Protein AF-A0A3D4X3T9-F1 (afdb_monomer)

Secondary structure (DSSP, 8-state):
-HHHHHHHHHHHHHTT-HHHHHHHHHHHHHHHHHHHTTT-HHHHHHHHHHHHHHHHHHHH-HHHHHHHHHHHHTTHHHHHHHHH---HHHHHHHHIIIIIHHHHHHHTTTHHHHTS---S-S-TTTTTT--THHHHHHHHHHHHHHHHHHIIIIIIHHHH-GGGS---TTS-THHHHHHHHHHHHHHHHHHHH-HHHHHHHHHHHHHHHHHHHHHHHHHHHHHHHHT--

Solvent-accessible surface area (backbone atoms only — not comparable to full-atom values): 12644 Å² total; per-residue (Å²): 108,66,66,58,40,43,51,49,31,26,48,22,46,71,68,71,32,65,68,56,28,52,54,35,53,51,48,48,50,49,54,38,45,56,65,57,36,68,94,39,64,68,63,39,49,54,51,50,50,52,49,50,54,50,50,52,52,31,70,77,36,52,64,58,38,53,52,52,48,58,52,53,56,32,50,53,56,51,56,53,51,50,72,75,43,91,46,70,67,60,47,51,49,49,47,37,62,70,47,52,50,40,49,41,37,68,74,44,80,48,48,85,74,66,66,62,98,62,78,93,76,77,49,79,66,48,64,73,80,32,67,70,71,60,26,55,26,51,50,49,38,44,53,51,34,46,50,50,33,45,46,40,61,72,57,44,37,58,73,80,40,56,87,71,59,77,90,50,85,85,58,52,72,68,52,39,53,51,52,51,49,50,52,50,50,53,48,50,50,37,36,72,76,37,49,68,60,25,50,36,53,52,53,21,59,48,32,55,58,63,65,48,49,54,41,55,50,51,44,50,62,51,50,60,56,66,77,77,114

Nearest PDB structures (foldseek):
  4iwq-assembly1_A  TM=1.235E-01  e=1.993E+00  Homo sapiens
  3zx6-assembly1_A  TM=1.513E-01  e=7.315E+00  Archaeoglobus fulgidus DSM 4304

Mean predicted aligned error: 7.81 Å

pLDDT: mean 82.27, std 12.72, range [39.31, 97.0]

Structure (mmCIF, N/CA/C/O backbone):
data_AF-A0A3D4X3T9-F1
#
_entry.id   AF-A0A3D4X3T9-F1
#
loop_
_atom_site.group_PDB
_atom_site.id
_atom_site.type_symbol
_atom_site.label_atom_id
_atom_site.label_alt_id
_atom_site.label_comp_id
_atom_site.label_asym_id
_atom_site.label_entity_id
_atom_site.label_seq_id
_atom_site.pdbx_PDB_ins_code
_atom_site.Cartn_x
_atom_site.Cartn_y
_atom_site.Cartn_z
_atom_site.occupancy
_atom_site.B_iso_or_equiv
_atom_site.auth_seq_id
_atom_site.auth_comp_id
_atom_site.auth_asym_id
_atom_site.auth_atom_id
_atom_site.pdbx_PDB_model_num
ATOM 1 N N . MET A 1 1 ? 4.113 16.338 11.940 1.00 81.56 1 MET A N 1
ATOM 2 C CA . MET A 1 1 ? 5.179 15.312 11.889 1.00 81.56 1 MET A CA 1
ATOM 3 C C . MET A 1 1 ? 4.910 14.253 10.821 1.00 81.56 1 MET A C 1
ATOM 5 O O . MET A 1 1 ? 5.658 14.235 9.861 1.00 81.56 1 MET A O 1
ATOM 9 N N . LEU A 1 2 ? 3.844 13.438 10.912 1.00 83.19 2 LEU A N 1
ATOM 10 C CA . LEU A 1 2 ? 3.546 12.396 9.904 1.00 83.19 2 LEU A CA 1
ATOM 11 C C . LEU A 1 2 ? 3.443 12.936 8.471 1.00 83.19 2 LEU A C 1
ATOM 13 O O . LEU A 1 2 ? 4.073 12.387 7.581 1.00 83.19 2 LEU A O 1
ATOM 17 N N . VAL A 1 3 ? 2.734 14.053 8.267 1.00 84.75 3 VAL A N 1
ATOM 18 C CA . VAL A 1 3 ? 2.648 14.711 6.949 1.00 84.75 3 VAL A CA 1
ATOM 19 C C . VAL A 1 3 ? 4.038 15.041 6.401 1.00 84.75 3 VAL A C 1
ATOM 21 O O . VAL A 1 3 ? 4.324 14.710 5.264 1.00 84.75 3 VAL A O 1
ATOM 24 N N . ALA A 1 4 ? 4.928 15.606 7.222 1.00 86.88 4 ALA A N 1
ATOM 25 C CA . ALA A 1 4 ? 6.287 15.938 6.797 1.00 86.88 4 ALA A CA 1
ATOM 26 C C . ALA A 1 4 ? 7.110 14.689 6.434 1.00 86.88 4 ALA A C 1
ATOM 28 O O . ALA A 1 4 ? 7.825 14.709 5.438 1.00 86.88 4 ALA A O 1
ATOM 29 N N . LEU A 1 5 ? 6.977 13.594 7.195 1.00 86.88 5 LEU A N 1
ATOM 30 C CA . LEU A 1 5 ? 7.645 12.325 6.884 1.00 86.88 5 LEU A CA 1
ATOM 31 C C . LEU A 1 5 ? 7.136 11.735 5.563 1.00 86.88 5 LEU A C 1
ATOM 33 O O . LEU A 1 5 ? 7.937 11.386 4.703 1.00 86.88 5 LEU A O 1
ATOM 37 N N . ILE A 1 6 ? 5.815 11.685 5.373 1.00 87.81 6 ILE A N 1
ATOM 38 C CA . ILE A 1 6 ? 5.180 11.166 4.153 1.00 87.81 6 ILE A CA 1
ATOM 39 C C . ILE A 1 6 ? 5.527 12.040 2.940 1.00 87.81 6 ILE A C 1
ATOM 41 O O . ILE A 1 6 ? 5.858 11.517 1.877 1.00 87.81 6 ILE A O 1
ATOM 45 N N . THR A 1 7 ? 5.531 13.367 3.096 1.00 89.19 7 THR A N 1
ATOM 46 C CA . THR A 1 7 ? 6.010 14.293 2.062 1.00 89.19 7 THR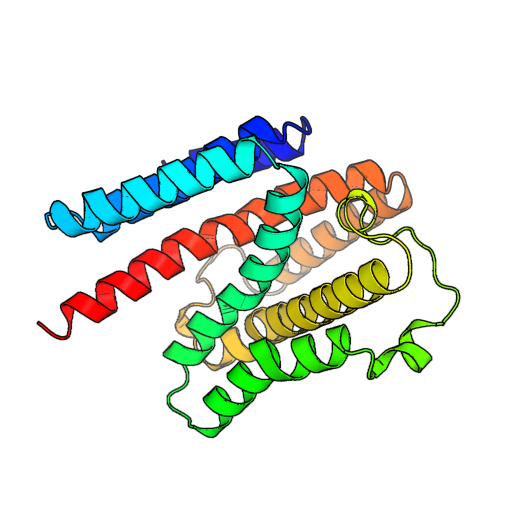 A CA 1
ATOM 47 C C . THR A 1 7 ? 7.483 14.053 1.744 1.00 89.19 7 THR A C 1
ATOM 49 O O . THR A 1 7 ? 7.850 14.050 0.574 1.00 89.19 7 THR A O 1
ATOM 52 N N . GLY A 1 8 ? 8.318 13.777 2.749 1.00 88.38 8 GLY A N 1
ATOM 53 C CA . GLY A 1 8 ? 9.708 13.374 2.541 1.00 88.38 8 GLY A CA 1
ATOM 54 C C . GLY A 1 8 ? 9.831 12.111 1.683 1.00 88.38 8 GLY A C 1
ATOM 55 O O . GLY A 1 8 ? 10.649 12.084 0.770 1.00 88.38 8 GLY A O 1
ATOM 56 N N . ILE A 1 9 ? 8.976 11.104 1.897 1.00 86.50 9 ILE A N 1
ATOM 57 C CA . ILE A 1 9 ? 8.946 9.892 1.059 1.00 86.50 9 ILE A CA 1
ATOM 58 C C . ILE A 1 9 ? 8.549 10.239 -0.382 1.00 86.50 9 ILE A C 1
ATOM 60 O O . ILE A 1 9 ? 9.183 9.776 -1.331 1.00 86.50 9 ILE A O 1
ATOM 64 N N . ALA A 1 10 ? 7.536 11.093 -0.561 1.00 87.25 10 ALA A N 1
ATOM 65 C CA . ALA A 1 10 ? 7.112 11.538 -1.887 1.00 87.25 10 ALA A CA 1
ATOM 66 C C . ALA A 1 10 ? 8.249 12.260 -2.633 1.00 87.25 10 ALA A C 1
ATOM 68 O O . ALA A 1 10 ? 8.424 12.036 -3.831 1.00 87.25 10 ALA A O 1
ATOM 69 N N . VAL A 1 11 ? 9.050 13.064 -1.919 1.00 88.12 11 VAL A N 1
ATOM 70 C CA . VAL A 1 11 ? 10.271 13.687 -2.449 1.00 88.12 11 VAL A CA 1
ATOM 71 C C . VAL A 1 11 ? 11.316 12.627 -2.785 1.00 88.12 11 VAL A C 1
ATOM 73 O O . VAL A 1 11 ? 11.817 12.639 -3.904 1.00 88.12 11 VAL A O 1
ATOM 76 N N . CYS A 1 12 ? 11.602 11.671 -1.894 1.00 86.44 12 CYS A N 1
ATOM 77 C CA . CYS A 1 12 ? 12.538 10.573 -2.161 1.00 86.44 12 CYS A CA 1
ATOM 78 C C . CYS A 1 12 ? 12.211 9.824 -3.459 1.00 86.44 12 CYS A C 1
ATOM 80 O O . CYS A 1 12 ? 13.129 9.506 -4.212 1.00 86.44 12 CYS A O 1
ATOM 82 N N . ARG A 1 13 ? 10.923 9.615 -3.760 1.00 83.44 13 ARG A N 1
ATOM 83 C CA . ARG A 1 13 ? 10.467 9.009 -5.021 1.00 83.44 13 ARG A CA 1
ATOM 84 C C . ARG A 1 13 ? 10.693 9.878 -6.260 1.00 83.44 13 ARG A C 1
ATOM 86 O O . ARG A 1 13 ? 10.892 9.326 -7.337 1.00 83.44 13 ARG A O 1
ATOM 93 N N . LEU A 1 14 ? 10.697 11.206 -6.114 1.00 83.06 14 LEU A N 1
ATOM 94 C CA . LEU A 1 14 ? 11.031 12.140 -7.198 1.00 83.06 14 LEU A CA 1
ATOM 95 C C . LEU A 1 14 ? 12.544 12.213 -7.460 1.00 83.06 14 LEU A C 1
ATOM 97 O O . LEU A 1 14 ? 12.945 12.385 -8.606 1.00 83.06 14 LEU A O 1
ATOM 101 N N . ILE A 1 15 ? 13.376 12.070 -6.419 1.00 83.81 15 ILE A N 1
ATOM 102 C CA . ILE A 1 15 ? 14.853 12.032 -6.511 1.00 83.81 15 ILE A CA 1
ATOM 103 C C . ILE A 1 15 ? 15.420 10.594 -6.437 1.00 83.81 15 ILE A C 1
ATOM 105 O O . ILE A 1 15 ? 16.496 10.376 -5.891 1.00 83.81 15 ILE A O 1
ATOM 109 N N . PRO A 1 16 ? 14.719 9.620 -7.039 1.00 77.88 16 PRO A N 1
ATOM 110 C CA . PRO A 1 16 ? 14.713 8.163 -6.775 1.00 77.88 16 PRO A CA 1
ATOM 111 C C . PRO A 1 16 ? 15.665 7.597 -5.691 1.00 77.88 16 PRO A C 1
ATOM 113 O O . PRO A 1 16 ? 16.452 6.680 -5.941 1.00 77.88 16 PRO A O 1
ATOM 116 N N . THR A 1 17 ? 15.563 8.070 -4.444 1.00 87.69 17 THR A N 1
ATOM 117 C CA . THR A 1 17 ? 16.397 7.594 -3.325 1.00 87.69 17 THR A CA 1
ATOM 118 C C . THR A 1 17 ? 15.720 6.463 -2.544 1.00 87.69 17 THR A C 1
ATOM 120 O O . THR A 1 17 ? 15.008 6.682 -1.565 1.00 87.69 17 THR A O 1
ATOM 123 N N . ARG A 1 18 ? 16.010 5.212 -2.926 1.00 86.00 18 ARG A N 1
ATOM 124 C CA . ARG A 1 18 ? 15.474 4.004 -2.259 1.00 86.00 18 ARG A CA 1
ATOM 125 C C . ARG A 1 18 ? 15.769 3.961 -0.757 1.00 86.00 18 ARG A C 1
ATOM 127 O O . ARG A 1 18 ? 14.888 3.662 0.038 1.00 86.00 18 ARG A O 1
ATOM 134 N N . THR A 1 19 ? 16.999 4.288 -0.367 1.00 91.50 19 THR A N 1
ATOM 135 C CA . THR A 1 19 ? 17.424 4.297 1.040 1.00 91.50 19 THR A CA 1
ATOM 136 C C . THR A 1 19 ? 16.648 5.326 1.860 1.00 91.50 19 THR A C 1
ATOM 138 O O . THR A 1 19 ? 16.182 5.012 2.952 1.00 91.50 19 THR A O 1
ATOM 141 N N . GLY A 1 20 ? 16.480 6.541 1.326 1.00 91.69 20 GLY A N 1
ATOM 142 C CA . GLY A 1 20 ? 15.731 7.606 1.994 1.00 91.69 20 GLY A CA 1
ATOM 143 C C . GLY A 1 20 ? 14.263 7.231 2.185 1.00 91.69 20 GLY A C 1
ATOM 144 O O . GLY A 1 20 ? 13.727 7.384 3.280 1.00 91.69 20 GLY A O 1
ATOM 145 N N . GLU A 1 21 ? 13.647 6.650 1.155 1.00 90.69 21 GLU A N 1
ATOM 146 C CA . GLU A 1 21 ? 12.277 6.140 1.216 1.00 90.69 21 GLU A CA 1
ATOM 147 C C . GLU A 1 21 ? 12.101 5.050 2.284 1.00 90.69 21 GLU A C 1
ATOM 149 O O . GLU A 1 21 ? 11.175 5.141 3.091 1.00 90.69 21 GLU A O 1
ATOM 154 N N . ILE A 1 22 ? 13.009 4.069 2.353 1.00 93.19 22 ILE A N 1
ATOM 155 C CA . ILE A 1 22 ? 12.968 3.007 3.371 1.00 93.19 22 ILE A CA 1
ATOM 156 C C . ILE A 1 22 ? 13.066 3.607 4.778 1.00 93.19 22 ILE A C 1
ATOM 158 O O . ILE A 1 22 ? 12.224 3.326 5.632 1.00 93.19 22 ILE A O 1
ATOM 162 N N . LEU A 1 23 ? 14.067 4.457 5.024 1.00 95.44 23 LEU A N 1
ATOM 163 C CA . LEU A 1 23 ? 14.292 5.064 6.338 1.00 95.44 23 LEU A CA 1
ATOM 164 C C . LEU A 1 23 ? 13.097 5.910 6.789 1.00 95.44 23 LEU A C 1
ATOM 166 O O . LEU A 1 23 ? 12.645 5.784 7.927 1.00 95.44 23 LEU A O 1
ATOM 170 N N . LEU A 1 24 ? 12.552 6.740 5.898 1.00 93.00 24 LEU A N 1
ATOM 171 C CA . LEU A 1 24 ? 11.381 7.559 6.202 1.00 93.00 24 LEU A CA 1
ATOM 172 C C . LEU A 1 24 ? 10.121 6.707 6.401 1.00 93.00 24 LEU A C 1
ATOM 174 O O . LEU A 1 24 ? 9.334 6.996 7.302 1.00 93.00 24 LEU A O 1
ATOM 178 N N . GLY A 1 25 ? 9.949 5.631 5.629 1.00 91.31 25 GLY A N 1
ATOM 179 C CA . GLY A 1 25 ? 8.862 4.670 5.809 1.00 91.31 25 GLY A CA 1
ATOM 180 C C . GLY A 1 25 ? 8.877 4.026 7.197 1.00 91.31 25 GLY A C 1
ATOM 181 O O . GLY A 1 25 ? 7.867 4.032 7.902 1.00 91.31 25 GLY A O 1
ATOM 182 N N . TYR A 1 26 ? 10.039 3.548 7.646 1.00 94.19 26 TYR A N 1
ATOM 183 C CA . TYR A 1 26 ? 10.191 3.015 9.003 1.00 94.19 26 TYR A CA 1
ATOM 184 C C . TYR A 1 26 ? 10.073 4.095 10.084 1.00 94.19 26 TYR A C 1
ATOM 186 O O . TYR A 1 26 ? 9.526 3.816 11.151 1.00 94.19 26 TYR A O 1
ATOM 194 N N . ALA A 1 27 ? 10.487 5.338 9.816 1.00 93.81 27 ALA A N 1
ATOM 195 C CA . ALA A 1 27 ? 10.270 6.456 10.734 1.00 93.81 27 ALA A CA 1
ATOM 196 C C . ALA A 1 27 ? 8.773 6.756 10.940 1.00 93.81 27 ALA A C 1
ATOM 198 O O . ALA A 1 27 ? 8.352 7.038 12.063 1.00 93.81 27 ALA A O 1
ATOM 199 N N . VAL A 1 28 ? 7.950 6.641 9.889 1.00 91.69 28 VAL A N 1
ATOM 200 C CA . VAL A 1 28 ? 6.482 6.741 9.989 1.00 91.69 28 VAL A CA 1
ATOM 201 C C . VAL A 1 28 ? 5.920 5.642 10.898 1.00 91.69 28 VAL A C 1
ATOM 203 O O . VAL A 1 28 ? 5.139 5.943 11.806 1.00 91.69 28 VAL A O 1
ATOM 206 N N . LEU A 1 29 ? 6.346 4.388 10.711 1.00 91.50 29 LEU A N 1
ATOM 207 C CA . LEU A 1 29 ? 5.911 3.255 11.541 1.00 91.50 29 LEU A CA 1
ATOM 208 C C . LEU A 1 29 ? 6.351 3.402 13.002 1.00 91.50 29 LEU A C 1
ATOM 210 O O . LEU A 1 29 ? 5.554 3.177 13.915 1.00 91.50 29 LEU A O 1
ATOM 214 N N . ALA A 1 30 ? 7.595 3.820 13.233 1.00 92.75 30 ALA A N 1
ATOM 215 C CA . ALA A 1 30 ? 8.129 4.074 14.565 1.00 92.75 30 ALA A CA 1
ATOM 216 C C . ALA A 1 30 ? 7.342 5.182 15.277 1.00 92.75 30 ALA A C 1
ATOM 218 O O . ALA A 1 30 ? 6.903 4.999 16.412 1.00 92.75 30 ALA A O 1
ATOM 219 N N . ALA A 1 31 ? 7.084 6.302 14.595 1.00 91.19 31 ALA A N 1
ATOM 220 C CA . ALA A 1 31 ? 6.283 7.398 15.131 1.00 91.19 31 ALA A CA 1
ATOM 221 C C . ALA A 1 31 ? 4.863 6.952 15.518 1.00 91.19 31 ALA A C 1
ATOM 223 O O . ALA A 1 31 ? 4.383 7.290 16.604 1.00 91.19 31 ALA A O 1
ATOM 224 N N . ALA A 1 32 ? 4.201 6.177 14.655 1.00 88.38 32 ALA A N 1
ATOM 225 C CA . ALA A 1 32 ? 2.874 5.630 14.930 1.00 88.38 32 ALA A CA 1
ATOM 226 C C . ALA A 1 32 ? 2.890 4.654 16.119 1.00 88.38 32 ALA A C 1
ATOM 228 O O . ALA A 1 32 ? 2.024 4.727 16.989 1.00 88.38 32 ALA A O 1
ATOM 229 N N . THR A 1 33 ? 3.907 3.794 16.199 1.00 90.12 33 THR A N 1
ATOM 230 C CA . THR A 1 33 ? 4.092 2.820 17.287 1.00 90.12 33 THR A CA 1
ATOM 231 C C . THR A 1 33 ? 4.303 3.512 18.630 1.00 90.12 33 THR A C 1
ATOM 233 O O . THR A 1 33 ? 3.610 3.202 19.599 1.00 90.12 33 THR A O 1
ATOM 236 N N . VAL A 1 34 ? 5.213 4.492 18.685 1.00 90.88 34 VAL A N 1
ATOM 237 C CA . VAL A 1 34 ? 5.468 5.296 19.889 1.00 90.88 34 VAL A CA 1
ATOM 238 C C . VAL A 1 34 ? 4.189 5.973 20.352 1.00 90.88 34 VAL A C 1
ATOM 240 O O . VAL A 1 34 ? 3.900 5.958 21.543 1.00 90.88 34 VAL A O 1
ATOM 243 N N . TRP A 1 35 ? 3.407 6.538 19.428 1.00 89.06 35 TRP A N 1
ATOM 244 C CA . TRP A 1 35 ? 2.144 7.190 19.756 1.00 89.06 35 TRP A CA 1
ATOM 245 C C . TRP A 1 35 ? 1.085 6.208 20.276 1.00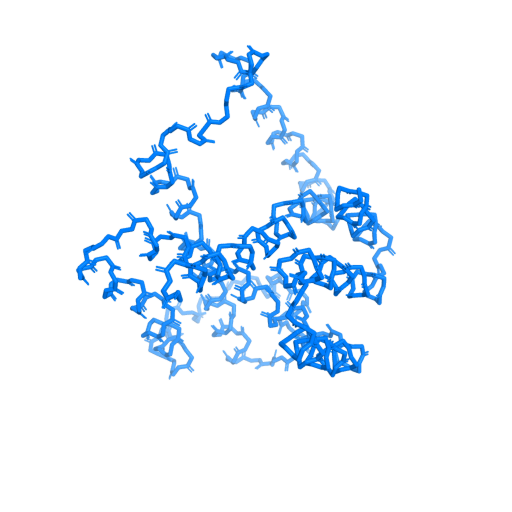 89.06 35 TRP A C 1
ATOM 247 O O . TRP A 1 35 ? 0.407 6.506 21.260 1.00 89.06 35 TRP A O 1
ATOM 257 N N . ALA A 1 36 ? 0.953 5.037 19.653 1.00 86.56 36 ALA A N 1
ATOM 258 C CA . ALA A 1 36 ? -0.083 4.069 19.993 1.00 86.56 36 ALA A CA 1
ATOM 259 C C . ALA A 1 36 ? 0.208 3.287 21.288 1.00 86.56 36 ALA A C 1
ATOM 261 O O . ALA A 1 36 ? -0.719 2.936 22.018 1.00 86.56 36 ALA A O 1
ATOM 262 N N . LEU A 1 37 ? 1.486 3.049 21.604 1.00 87.88 37 LEU A N 1
ATOM 263 C CA . LEU A 1 37 ? 1.933 2.259 22.759 1.00 87.88 37 LEU A CA 1
ATOM 264 C C . LEU A 1 37 ? 2.461 3.107 23.929 1.00 87.88 37 LEU A C 1
ATOM 266 O O . LEU A 1 37 ? 3.164 2.587 24.800 1.00 87.88 37 LEU A O 1
ATOM 270 N N . ARG A 1 38 ? 2.127 4.406 23.993 1.00 85.31 38 ARG A N 1
ATOM 271 C CA . ARG A 1 38 ? 2.533 5.284 25.110 1.00 85.31 38 ARG A CA 1
ATOM 272 C C . ARG A 1 38 ? 2.138 4.660 26.452 1.00 85.31 38 ARG A C 1
ATOM 274 O O . ARG A 1 38 ? 0.977 4.320 26.662 1.00 85.31 38 ARG A O 1
ATOM 281 N N . GLY A 1 39 ? 3.115 4.513 27.349 1.00 85.81 39 GLY A N 1
ATOM 282 C CA . GLY A 1 39 ? 2.936 3.910 28.675 1.00 85.81 39 GLY A CA 1
ATOM 283 C C . GLY A 1 39 ? 3.082 2.383 28.732 1.00 85.81 39 GLY A C 1
ATOM 284 O O . GLY A 1 39 ? 3.102 1.830 29.826 1.00 85.81 39 GLY A O 1
ATOM 285 N N . ARG A 1 40 ? 3.240 1.684 27.597 1.00 89.31 40 ARG A N 1
ATOM 286 C CA . ARG A 1 40 ? 3.453 0.222 27.531 1.00 89.31 40 ARG A CA 1
ATOM 287 C C . ARG A 1 40 ? 4.884 -0.100 27.104 1.00 89.31 40 ARG A C 1
ATOM 289 O O . ARG A 1 40 ? 5.115 -0.636 26.024 1.00 89.31 40 ARG A O 1
ATOM 296 N N . TRP A 1 41 ? 5.850 0.230 27.956 1.00 91.56 41 TRP A N 1
ATOM 297 C CA . TRP A 1 41 ? 7.280 0.233 27.614 1.00 91.56 41 TRP A CA 1
ATOM 298 C C . TRP A 1 41 ? 7.822 -1.112 27.117 1.00 91.56 41 TRP A C 1
ATOM 300 O O . TRP A 1 41 ? 8.627 -1.124 26.192 1.00 91.56 41 TRP A O 1
ATOM 310 N N . ILE A 1 42 ? 7.341 -2.236 27.659 1.00 92.62 42 ILE A N 1
ATOM 311 C CA . ILE A 1 42 ? 7.750 -3.578 27.205 1.00 92.62 42 ILE A CA 1
ATOM 312 C C . ILE A 1 42 ? 7.259 -3.839 25.775 1.00 92.62 42 ILE A C 1
ATOM 314 O O . ILE A 1 42 ? 8.045 -4.214 24.909 1.00 92.62 42 ILE A O 1
ATOM 318 N N . ALA A 1 43 ? 5.973 -3.592 25.502 1.00 90.88 43 ALA A N 1
ATOM 319 C CA . ALA A 1 43 ? 5.398 -3.769 24.168 1.00 90.88 43 ALA A CA 1
ATOM 320 C C . ALA A 1 43 ? 6.014 -2.796 23.152 1.00 90.88 43 ALA A C 1
ATOM 322 O O . ALA A 1 43 ? 6.271 -3.172 22.008 1.00 90.88 43 ALA A O 1
ATOM 323 N N . LEU A 1 44 ? 6.287 -1.560 23.580 1.00 92.88 44 LEU A N 1
ATOM 324 C CA . LEU A 1 44 ? 6.992 -0.567 22.780 1.00 92.88 44 LEU A CA 1
ATOM 325 C C . LEU A 1 44 ? 8.405 -1.049 22.438 1.00 92.88 44 LEU A C 1
ATOM 327 O O . LEU A 1 44 ? 8.755 -1.068 21.264 1.00 92.88 44 LEU A O 1
ATOM 331 N N . GLY A 1 45 ? 9.185 -1.484 23.431 1.00 94.12 45 GLY A N 1
ATOM 332 C CA . GLY A 1 45 ? 10.534 -2.009 23.227 1.00 94.12 45 GLY A CA 1
ATOM 333 C C . GLY A 1 45 ? 10.546 -3.201 22.273 1.00 94.12 45 GLY A C 1
ATOM 334 O O . GLY A 1 45 ? 11.289 -3.194 21.299 1.00 94.12 45 GLY A O 1
ATOM 335 N N . ALA A 1 46 ? 9.655 -4.175 22.481 1.00 94.00 46 ALA A N 1
ATOM 336 C CA . ALA A 1 46 ? 9.522 -5.332 21.599 1.00 94.00 46 ALA A CA 1
ATOM 337 C C . ALA A 1 46 ? 9.183 -4.927 20.152 1.00 94.00 46 ALA A C 1
ATOM 339 O O . ALA A 1 46 ? 9.842 -5.373 19.214 1.00 94.00 46 ALA A O 1
ATOM 340 N N . THR A 1 47 ? 8.201 -4.039 19.962 1.00 92.50 47 THR A N 1
ATOM 341 C CA . THR A 1 47 ? 7.785 -3.593 18.621 1.00 92.50 47 THR A CA 1
ATOM 342 C C . THR A 1 47 ? 8.885 -2.782 17.934 1.00 92.50 47 THR A C 1
ATOM 344 O O . THR A 1 47 ? 9.157 -2.985 16.753 1.00 92.50 47 THR A O 1
ATOM 347 N N . MET A 1 48 ? 9.571 -1.903 18.669 1.00 95.12 48 MET A N 1
ATOM 348 C CA . MET A 1 48 ? 10.691 -1.119 18.144 1.00 95.12 48 MET A CA 1
ATOM 349 C C . MET A 1 48 ? 11.879 -2.001 17.752 1.00 95.12 48 MET A C 1
ATOM 351 O O . MET A 1 48 ? 12.494 -1.744 16.721 1.00 95.12 48 MET A O 1
ATOM 355 N N . SER A 1 49 ? 12.165 -3.069 18.504 1.00 95.81 49 SER A N 1
ATOM 356 C CA . SER A 1 49 ? 13.184 -4.056 18.129 1.00 95.81 49 SER A CA 1
ATOM 357 C C . SER A 1 49 ? 12.833 -4.763 16.820 1.00 95.81 49 SER A C 1
ATOM 359 O O . SER A 1 49 ? 13.686 -4.886 15.943 1.00 95.81 49 SER A O 1
ATOM 361 N N . VAL A 1 50 ? 11.568 -5.161 16.640 1.00 95.50 50 VAL A N 1
ATOM 362 C CA . VAL A 1 50 ? 11.097 -5.743 15.372 1.00 95.50 50 VAL A CA 1
ATOM 363 C C . VAL A 1 50 ? 11.254 -4.746 14.222 1.00 95.50 50 VAL A C 1
ATOM 365 O O . VAL A 1 50 ? 11.778 -5.110 13.170 1.00 95.50 50 VAL A O 1
ATOM 368 N N . LEU A 1 51 ? 10.865 -3.481 14.418 1.00 95.38 51 LEU A N 1
ATOM 369 C CA . LEU A 1 51 ? 11.040 -2.438 13.402 1.00 95.38 51 LEU A CA 1
ATOM 370 C C . LEU A 1 51 ? 12.517 -2.195 13.071 1.00 95.38 51 LEU A C 1
ATOM 372 O O . LEU A 1 51 ? 12.839 -2.020 11.899 1.00 95.38 51 LEU A O 1
ATOM 376 N N . ALA A 1 52 ? 13.417 -2.221 14.056 1.00 96.50 52 ALA A N 1
ATOM 377 C CA . ALA A 1 52 ? 14.852 -2.053 13.835 1.00 96.50 52 ALA A CA 1
ATOM 378 C C . ALA A 1 52 ? 15.437 -3.196 12.990 1.00 96.50 52 ALA A C 1
ATOM 380 O O . ALA A 1 52 ? 16.130 -2.936 12.005 1.00 96.50 52 ALA A O 1
ATOM 381 N N . VAL A 1 53 ? 15.098 -4.450 13.311 1.00 97.00 53 VAL A N 1
ATOM 382 C CA . VAL A 1 53 ? 15.512 -5.625 12.522 1.00 97.00 53 VAL A CA 1
ATOM 383 C C . VAL A 1 53 ? 14.950 -5.550 11.103 1.00 97.00 53 VAL A C 1
ATOM 385 O O . VAL A 1 53 ? 15.682 -5.750 10.136 1.00 97.00 53 VAL A O 1
ATOM 388 N N . ALA A 1 54 ? 13.670 -5.204 10.958 1.00 94.88 54 ALA A N 1
ATOM 389 C CA . ALA A 1 54 ? 13.031 -5.066 9.654 1.00 94.88 54 ALA A CA 1
ATOM 390 C C . ALA A 1 54 ? 13.635 -3.914 8.825 1.00 94.88 54 ALA A C 1
ATOM 392 O O . ALA A 1 54 ? 13.806 -4.054 7.613 1.00 94.88 54 ALA A O 1
ATOM 393 N N . THR A 1 55 ? 14.015 -2.806 9.473 1.00 96.25 55 THR A N 1
ATOM 394 C CA . THR A 1 55 ? 14.735 -1.689 8.840 1.00 96.25 55 THR A CA 1
ATOM 395 C C . THR A 1 55 ? 16.086 -2.164 8.322 1.00 96.25 55 THR A C 1
ATOM 397 O O . THR A 1 55 ? 16.388 -1.965 7.149 1.00 96.25 55 THR A O 1
ATOM 400 N N . ALA A 1 56 ? 16.874 -2.846 9.159 1.00 96.88 56 ALA A N 1
ATOM 401 C CA . ALA A 1 56 ? 18.175 -3.379 8.765 1.00 96.88 56 ALA A CA 1
ATOM 402 C C . ALA A 1 56 ? 18.050 -4.353 7.583 1.00 96.88 56 ALA A C 1
ATOM 404 O O . ALA A 1 56 ? 18.735 -4.186 6.579 1.00 96.88 56 ALA A O 1
ATOM 405 N N . ALA A 1 57 ? 17.116 -5.306 7.648 1.00 95.81 57 ALA A N 1
ATOM 406 C CA . ALA A 1 57 ? 16.852 -6.238 6.553 1.00 95.81 57 ALA A CA 1
ATOM 407 C C . ALA A 1 57 ? 16.444 -5.513 5.258 1.00 95.81 57 ALA A C 1
ATOM 409 O O . ALA A 1 57 ? 16.935 -5.836 4.178 1.00 95.81 57 ALA A O 1
ATOM 410 N N . SER A 1 58 ? 15.588 -4.493 5.359 1.00 94.75 58 SER A N 1
ATOM 411 C CA . SER A 1 58 ? 15.142 -3.706 4.204 1.00 94.75 58 SER A CA 1
ATOM 412 C C . SER A 1 58 ? 16.268 -2.900 3.564 1.00 94.75 58 SER A C 1
ATOM 414 O O . SER A 1 58 ? 16.302 -2.767 2.345 1.00 94.75 58 SER A O 1
ATOM 416 N N . LEU A 1 59 ? 17.203 -2.384 4.365 1.00 95.06 59 LEU A N 1
ATOM 417 C CA . LEU A 1 59 ? 18.385 -1.680 3.869 1.00 95.06 59 LEU A CA 1
ATOM 418 C C . LEU A 1 59 ? 19.386 -2.631 3.201 1.00 95.06 59 LEU A C 1
ATOM 420 O O . LEU A 1 59 ? 19.995 -2.253 2.203 1.00 95.06 59 LEU A O 1
ATOM 424 N N . THR A 1 60 ? 19.519 -3.861 3.703 1.00 95.81 60 THR A N 1
ATOM 425 C CA . THR A 1 60 ? 20.339 -4.911 3.075 1.00 95.81 60 THR A CA 1
ATOM 426 C C . THR A 1 60 ? 19.733 -5.384 1.752 1.00 95.81 60 THR A C 1
ATOM 428 O O . THR A 1 60 ? 20.455 -5.625 0.785 1.00 95.81 60 THR A O 1
ATOM 431 N N . TRP A 1 61 ? 18.402 -5.486 1.679 1.00 90.56 61 TRP A N 1
ATOM 432 C CA . TRP A 1 61 ? 17.679 -6.009 0.518 1.00 90.56 61 TRP A CA 1
ATOM 433 C C . TRP A 1 61 ? 16.585 -5.048 0.022 1.00 90.56 61 TRP A C 1
ATOM 435 O O . TRP A 1 61 ? 15.394 -5.377 0.060 1.00 90.56 61 TRP A O 1
ATOM 445 N N . PRO A 1 62 ? 16.954 -3.874 -0.523 1.00 88.69 62 PRO A N 1
ATOM 446 C CA . PRO A 1 62 ? 15.996 -2.818 -0.851 1.00 88.69 62 PRO A CA 1
ATOM 447 C C . PRO A 1 62 ? 14.995 -3.225 -1.935 1.00 88.69 62 PRO A C 1
ATOM 449 O O . PRO A 1 62 ? 13.841 -2.815 -1.892 1.00 88.69 62 PRO A O 1
ATOM 452 N N . VAL A 1 63 ? 15.388 -4.061 -2.900 1.00 84.06 63 VAL A N 1
ATOM 453 C CA . VAL A 1 63 ? 14.454 -4.535 -3.938 1.00 84.06 63 VAL A CA 1
ATOM 454 C C . VAL A 1 63 ? 13.375 -5.438 -3.329 1.00 84.06 63 VAL A C 1
ATOM 456 O O . VAL A 1 63 ? 12.193 -5.269 -3.625 1.00 84.06 63 VAL A O 1
ATOM 459 N N . HIS A 1 64 ? 13.764 -6.337 -2.418 1.00 85.06 64 HIS A N 1
ATOM 460 C CA . HIS A 1 64 ? 12.829 -7.217 -1.715 1.00 85.06 64 HIS A CA 1
ATOM 461 C C . HIS A 1 64 ? 11.870 -6.409 -0.846 1.00 85.06 64 HIS A C 1
ATOM 463 O O . HIS A 1 64 ? 10.675 -6.699 -0.840 1.00 85.06 64 HIS A O 1
ATOM 469 N N . HIS A 1 65 ? 12.375 -5.366 -0.175 1.00 88.69 65 HIS A N 1
ATOM 470 C CA . HIS A 1 65 ? 11.543 -4.436 0.581 1.00 88.69 65 HIS A CA 1
ATOM 471 C C . HIS A 1 65 ? 10.404 -3.895 -0.281 1.00 88.69 65 HIS A C 1
ATOM 473 O O . HIS A 1 65 ? 9.251 -4.020 0.113 1.00 88.69 65 HIS A O 1
ATOM 479 N N . PHE A 1 66 ? 10.691 -3.357 -1.470 1.00 85.44 66 PHE A N 1
ATOM 480 C CA . PHE A 1 66 ? 9.642 -2.790 -2.318 1.00 85.44 66 PHE A CA 1
ATOM 481 C C . PHE A 1 66 ? 8.667 -3.840 -2.840 1.00 85.44 66 PHE A C 1
ATOM 483 O O . PHE A 1 66 ? 7.466 -3.578 -2.853 1.00 85.44 66 PHE A O 1
ATOM 490 N N . VAL A 1 67 ? 9.131 -5.034 -3.216 1.00 83.62 67 VAL A N 1
ATOM 491 C CA . VAL A 1 67 ? 8.218 -6.113 -3.625 1.00 83.62 67 VAL A CA 1
ATOM 492 C C . VAL A 1 67 ? 7.284 -6.478 -2.477 1.00 83.62 67 VAL A C 1
ATOM 494 O O . VAL A 1 67 ? 6.068 -6.400 -2.640 1.00 83.62 67 VAL A O 1
ATOM 497 N N . VAL A 1 68 ? 7.825 -6.791 -1.301 1.00 85.62 68 VAL A N 1
ATOM 498 C CA . VAL A 1 68 ? 7.031 -7.166 -0.125 1.00 85.62 68 VAL A CA 1
ATOM 499 C C . VAL A 1 68 ? 6.095 -6.031 0.287 1.00 85.62 68 VAL A C 1
ATOM 501 O O . VAL A 1 68 ? 4.902 -6.259 0.462 1.00 85.62 68 VAL A O 1
ATOM 504 N N . PHE A 1 69 ? 6.604 -4.803 0.376 1.00 86.75 69 PHE A N 1
ATOM 505 C CA . PHE A 1 69 ? 5.832 -3.619 0.746 1.00 86.75 69 PHE A CA 1
ATOM 506 C C . PHE A 1 69 ? 4.634 -3.410 -0.177 1.00 86.75 69 PHE A C 1
ATOM 508 O O . PHE A 1 69 ? 3.524 -3.204 0.305 1.00 86.75 69 PHE A O 1
ATOM 515 N N . THR A 1 70 ? 4.830 -3.510 -1.494 1.00 84.25 70 THR A N 1
ATOM 516 C CA . THR A 1 70 ? 3.750 -3.269 -2.458 1.00 84.25 70 THR A CA 1
ATOM 517 C C . THR A 1 70 ? 2.647 -4.331 -2.338 1.00 84.25 70 THR A C 1
ATOM 519 O O . THR A 1 70 ? 1.465 -4.007 -2.414 1.00 84.25 70 THR A O 1
ATOM 522 N N . HIS A 1 71 ? 3.007 -5.592 -2.073 1.00 86.81 71 HIS A N 1
ATOM 523 C CA . HIS A 1 71 ? 2.025 -6.659 -1.849 1.00 86.81 71 HIS A CA 1
ATOM 524 C C . HIS A 1 71 ? 1.309 -6.511 -0.500 1.00 86.81 71 HIS A C 1
ATOM 526 O O . HIS A 1 71 ? 0.089 -6.648 -0.437 1.00 86.81 71 HIS A O 1
ATOM 532 N N . LEU A 1 72 ? 2.049 -6.201 0.571 1.00 87.00 72 LEU A N 1
ATOM 533 C CA . LEU A 1 72 ? 1.480 -6.001 1.905 1.00 87.00 72 LEU A CA 1
ATOM 534 C C . LEU A 1 72 ? 0.545 -4.793 1.951 1.00 87.00 72 LEU A C 1
ATOM 536 O O . LEU A 1 72 ? -0.523 -4.889 2.550 1.00 87.00 72 LEU A O 1
ATOM 540 N N . HIS A 1 73 ? 0.910 -3.689 1.293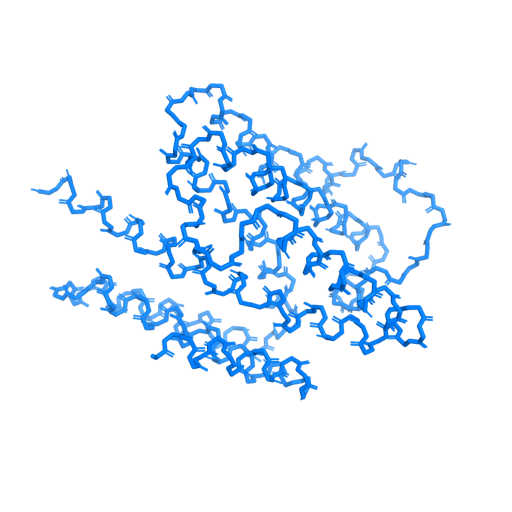 1.00 87.88 73 HIS A N 1
ATOM 541 C CA . HIS A 1 73 ? 0.058 -2.507 1.167 1.00 87.88 73 HIS A CA 1
ATOM 542 C C . HIS A 1 73 ? -1.314 -2.869 0.594 1.00 87.88 73 HIS A C 1
ATOM 544 O O . HIS A 1 73 ? -2.328 -2.476 1.162 1.00 87.88 73 HIS A O 1
ATOM 550 N N . ASN A 1 74 ? -1.354 -3.704 -0.448 1.00 89.62 74 ASN A N 1
ATOM 551 C CA . ASN A 1 74 ? -2.613 -4.097 -1.080 1.00 89.62 74 ASN A CA 1
ATOM 552 C C . ASN A 1 74 ? -3.537 -4.926 -0.174 1.00 89.62 74 ASN A C 1
ATOM 554 O O . ASN A 1 74 ? -4.718 -5.073 -0.473 1.00 89.62 74 ASN A O 1
ATOM 558 N N . ILE A 1 75 ? -3.026 -5.473 0.932 1.00 89.12 75 ILE A N 1
ATOM 559 C CA . ILE A 1 75 ? -3.818 -6.231 1.909 1.00 89.12 75 ILE A CA 1
ATOM 560 C C . ILE A 1 75 ? -4.351 -5.315 3.022 1.00 89.12 75 ILE A C 1
ATOM 562 O O . ILE A 1 75 ? -5.342 -5.653 3.669 1.00 89.12 75 ILE A O 1
ATOM 566 N N . VAL A 1 76 ? -3.761 -4.133 3.231 1.00 88.00 76 VAL A N 1
ATOM 567 C CA . VAL A 1 76 ? -4.155 -3.205 4.306 1.00 88.00 76 VAL A CA 1
ATOM 568 C C . VAL A 1 76 ? -5.656 -2.875 4.307 1.00 88.00 76 VAL A C 1
ATOM 570 O O . VAL A 1 76 ? -6.259 -2.940 5.385 1.00 88.00 76 VAL A O 1
ATOM 573 N N . PRO A 1 77 ? -6.325 -2.621 3.162 1.00 86.31 77 PRO A N 1
ATOM 574 C CA . PRO A 1 77 ? -7.749 -2.294 3.174 1.00 86.31 77 PRO A CA 1
ATOM 575 C C . PRO A 1 77 ? -8.627 -3.424 3.688 1.00 86.31 77 PRO A C 1
ATOM 577 O O . PRO A 1 77 ? -9.723 -3.182 4.193 1.00 86.31 77 PRO A O 1
ATOM 580 N N . LEU A 1 78 ? -8.156 -4.666 3.587 1.00 84.81 78 LEU A N 1
ATOM 581 C CA . LEU A 1 78 ? -8.898 -5.815 4.071 1.00 84.81 78 LEU A CA 1
ATOM 582 C C . LEU A 1 78 ? -8.925 -5.918 5.578 1.00 84.81 78 LEU A C 1
ATOM 584 O O . LEU A 1 78 ? -9.900 -6.447 6.105 1.00 84.81 78 LEU A O 1
ATOM 588 N N . VAL A 1 79 ? -7.931 -5.365 6.272 1.00 82.38 79 VAL A N 1
ATOM 589 C CA . VAL A 1 79 ? -8.030 -5.239 7.725 1.00 82.38 79 VAL A CA 1
ATOM 590 C C . VAL A 1 79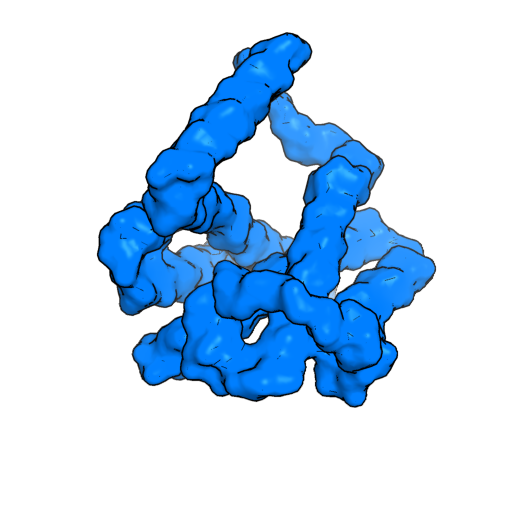 ? -9.158 -4.278 8.081 1.00 82.38 79 VAL A C 1
ATOM 592 O O . VAL A 1 79 ? -9.984 -4.594 8.932 1.00 82.38 79 VAL A O 1
ATOM 595 N N . PHE A 1 80 ? -9.277 -3.154 7.369 1.00 80.75 80 PHE A N 1
ATOM 596 C CA . PHE A 1 80 ? -10.402 -2.249 7.584 1.00 80.75 80 PHE A CA 1
ATOM 597 C C . PHE A 1 80 ? -11.743 -2.899 7.227 1.00 80.75 80 PHE A C 1
ATOM 599 O O . PHE A 1 80 ? -12.691 -2.802 8.001 1.00 80.75 80 PHE A O 1
ATOM 606 N N . LEU A 1 81 ? -11.826 -3.620 6.103 1.00 82.69 81 LEU A N 1
ATOM 607 C CA . LEU A 1 81 ? -13.041 -4.343 5.725 1.00 82.69 81 LEU A CA 1
ATOM 608 C C . LEU A 1 81 ? -13.421 -5.400 6.769 1.00 82.69 81 LEU A C 1
ATOM 610 O O . LEU A 1 81 ? -14.598 -5.540 7.093 1.00 82.69 81 LEU A O 1
ATOM 614 N N . TRP A 1 82 ? -12.445 -6.132 7.302 1.00 83.25 82 TRP A N 1
ATOM 615 C CA . TRP A 1 82 ? -12.652 -7.132 8.346 1.00 83.25 82 TRP A CA 1
ATOM 616 C C . TRP A 1 82 ? -13.211 -6.520 9.632 1.00 83.25 82 TRP A C 1
ATOM 618 O O . TRP A 1 82 ? -14.124 -7.082 10.235 1.00 83.25 82 TRP A O 1
ATOM 628 N N . GLU A 1 83 ? -12.698 -5.355 10.028 1.00 80.44 83 GLU A N 1
ATOM 629 C CA . GLU A 1 83 ? -13.183 -4.620 11.199 1.00 80.44 83 GLU A CA 1
ATOM 630 C C . GLU A 1 83 ? -14.572 -4.008 10.966 1.00 80.44 83 GLU A C 1
ATOM 632 O O . GLU A 1 83 ? -15.443 -4.067 11.836 1.00 80.44 83 GLU A O 1
ATOM 637 N N . TRP A 1 84 ? -14.823 -3.458 9.776 1.00 76.69 84 TRP A N 1
ATOM 638 C CA . TRP A 1 84 ? -16.111 -2.845 9.437 1.00 76.69 84 TRP A CA 1
ATOM 639 C C . TRP A 1 84 ? -17.217 -3.864 9.182 1.00 76.69 84 TRP A C 1
ATOM 641 O O . TRP A 1 84 ? -18.396 -3.545 9.345 1.00 76.69 84 TRP A O 1
ATOM 651 N N . THR A 1 85 ? -16.869 -5.093 8.799 1.00 73.19 85 THR A N 1
ATOM 652 C CA . THR A 1 85 ? -17.847 -6.131 8.472 1.00 73.19 85 THR A CA 1
ATOM 653 C C . THR A 1 85 ? -17.832 -7.253 9.504 1.00 73.19 85 THR A C 1
ATOM 655 O O . THR A 1 85 ? -16.900 -8.040 9.635 1.00 73.19 85 THR A O 1
ATOM 658 N N . ARG A 1 86 ? -18.937 -7.381 10.244 1.00 75.38 86 ARG A N 1
ATOM 659 C CA . ARG A 1 86 ? -19.125 -8.461 11.231 1.00 75.38 86 ARG A CA 1
ATOM 660 C C . ARG A 1 86 ? -19.688 -9.756 10.627 1.00 75.38 86 ARG A C 1
ATOM 662 O O . ARG A 1 86 ? -20.071 -10.657 11.362 1.00 75.38 86 ARG A O 1
ATOM 669 N N . SER A 1 87 ? -19.748 -9.857 9.298 1.00 84.62 87 SER A N 1
ATOM 670 C CA . SER A 1 87 ? -20.323 -11.003 8.584 1.00 84.62 87 SER A CA 1
ATOM 671 C C . SER A 1 87 ? -19.287 -12.100 8.337 1.00 84.62 87 SER A C 1
ATOM 673 O O . SER A 1 87 ? -18.209 -11.836 7.803 1.00 84.62 87 SER A O 1
ATOM 675 N N . ALA A 1 88 ? -19.642 -13.350 8.650 1.00 86.94 88 ALA A N 1
ATOM 676 C CA . ALA A 1 88 ? -18.818 -14.520 8.344 1.00 86.94 88 ALA A CA 1
ATOM 677 C C . ALA A 1 88 ? -18.557 -14.674 6.834 1.00 86.94 88 ALA A C 1
ATOM 679 O O . ALA A 1 88 ? -17.457 -15.051 6.439 1.00 86.94 88 ALA A O 1
ATOM 680 N N . ALA A 1 89 ? -19.533 -14.319 5.991 1.00 86.75 89 ALA A N 1
ATOM 681 C CA . ALA A 1 89 ? -19.384 -14.383 4.539 1.00 86.75 89 ALA A CA 1
ATOM 682 C C . ALA A 1 89 ? -18.322 -13.393 4.038 1.00 86.75 89 ALA A C 1
ATOM 684 O O . ALA A 1 89 ? -17.441 -13.773 3.271 1.00 86.75 89 ALA A O 1
ATOM 685 N N . THR A 1 90 ? -18.341 -12.146 4.522 1.00 84.25 90 THR A N 1
ATOM 686 C CA . THR A 1 90 ? -17.326 -11.152 4.140 1.00 84.25 90 THR A CA 1
ATOM 687 C C . THR A 1 90 ? -15.939 -11.557 4.622 1.00 84.25 90 THR A C 1
ATOM 689 O O . THR A 1 90 ? -14.969 -11.428 3.884 1.00 84.25 90 THR A O 1
ATOM 692 N N . ARG A 1 91 ? -15.844 -12.127 5.826 1.00 86.62 91 ARG A N 1
ATOM 693 C CA . ARG A 1 91 ? -14.589 -12.676 6.352 1.00 86.62 91 ARG A CA 1
ATOM 694 C C . ARG A 1 91 ? -14.047 -13.814 5.486 1.00 86.62 91 ARG A C 1
ATOM 696 O O . ARG A 1 91 ? -12.862 -13.816 5.168 1.00 86.62 91 ARG A O 1
ATOM 703 N N . ALA A 1 92 ? -14.905 -14.737 5.050 1.00 88.56 92 ALA A N 1
ATOM 704 C CA . ALA A 1 92 ? -14.515 -15.813 4.141 1.00 88.56 92 ALA A CA 1
ATOM 705 C C . ALA A 1 92 ? -14.017 -15.272 2.789 1.00 88.56 92 ALA A C 1
ATOM 707 O O . ALA A 1 92 ? -12.992 -15.732 2.291 1.00 88.56 92 ALA A O 1
ATOM 708 N N . VAL A 1 93 ? -14.682 -14.253 2.231 1.00 89.25 93 VAL A N 1
ATOM 709 C CA . VAL A 1 93 ? -14.234 -13.570 1.002 1.00 89.25 93 VAL A CA 1
ATOM 710 C C . VAL A 1 93 ? -12.867 -12.915 1.201 1.00 89.25 93 VAL A C 1
ATOM 712 O O . VAL A 1 93 ? -11.978 -13.114 0.378 1.00 89.25 93 VAL A O 1
ATOM 715 N N . THR A 1 94 ? -12.664 -12.206 2.313 1.00 89.25 94 THR A N 1
ATOM 716 C CA . THR A 1 94 ? -11.373 -11.599 2.667 1.00 89.25 94 THR A CA 1
ATOM 717 C C . THR A 1 94 ? -10.258 -12.645 2.741 1.00 89.25 94 THR A C 1
ATOM 719 O O . THR A 1 94 ? -9.197 -12.450 2.152 1.00 89.25 94 THR A O 1
ATOM 722 N N . VAL A 1 95 ? -10.495 -13.787 3.397 1.00 89.25 95 VAL A N 1
ATOM 723 C CA . VAL A 1 95 ? -9.529 -14.902 3.436 1.00 89.25 95 VAL A CA 1
ATOM 724 C C . VAL A 1 95 ? -9.264 -15.450 2.032 1.00 89.25 95 VAL A C 1
ATOM 726 O O . VAL A 1 95 ? -8.111 -15.687 1.669 1.00 89.25 95 VAL A O 1
ATOM 729 N N . GLY A 1 96 ? -10.313 -15.609 1.222 1.00 91.62 96 GLY A N 1
ATOM 730 C CA . GLY A 1 96 ? -10.201 -16.039 -0.169 1.00 91.62 96 GLY A CA 1
ATOM 731 C C . GLY A 1 96 ? -9.302 -15.119 -0.999 1.00 91.62 96 GLY A C 1
ATOM 732 O O . GLY A 1 96 ? -8.436 -15.593 -1.733 1.00 91.62 96 GLY A O 1
ATOM 733 N N . TRP A 1 97 ? -9.461 -13.807 -0.835 1.00 92.94 97 TRP A N 1
ATOM 734 C CA . TRP A 1 97 ? -8.660 -12.796 -1.519 1.00 92.94 97 TRP A CA 1
ATOM 735 C C . TRP A 1 97 ? -7.204 -12.743 -1.046 1.00 92.94 97 TRP A C 1
ATOM 737 O O . TRP A 1 97 ? -6.315 -12.562 -1.870 1.00 92.94 97 TRP A O 1
ATOM 747 N N . VAL A 1 98 ? -6.928 -12.906 0.250 1.00 90.12 98 VAL A N 1
ATOM 748 C CA . VAL A 1 98 ? -5.552 -12.786 0.777 1.00 90.12 98 VAL A CA 1
ATOM 749 C C . VAL A 1 98 ? -4.749 -14.069 0.608 1.00 90.12 98 VAL A C 1
ATOM 751 O O . VAL A 1 98 ? -3.545 -14.007 0.378 1.00 90.12 98 VAL A O 1
ATOM 754 N N . LEU A 1 99 ? -5.392 -15.229 0.747 1.00 92.44 99 LEU A N 1
ATOM 755 C CA . LEU A 1 99 ? -4.689 -16.508 0.834 1.00 92.44 99 LEU A CA 1
ATOM 756 C C . LEU A 1 99 ? -4.987 -17.410 -0.357 1.00 92.44 99 LEU A C 1
ATOM 758 O O . LEU A 1 99 ? -4.063 -17.833 -1.046 1.00 92.44 99 LEU A O 1
ATOM 762 N N . VAL A 1 100 ? -6.264 -17.697 -0.617 1.00 94.69 100 VAL A N 1
ATOM 763 C CA . VAL A 1 100 ? -6.648 -18.756 -1.567 1.00 94.69 100 VAL A CA 1
ATOM 764 C C . VAL A 1 100 ? -6.272 -18.385 -2.999 1.00 94.69 100 VAL A C 1
ATOM 766 O O . VAL A 1 100 ? -5.608 -19.163 -3.681 1.00 94.69 100 VAL A O 1
ATOM 769 N N . ILE A 1 101 ? -6.659 -17.192 -3.455 1.00 94.44 101 ILE A N 1
ATOM 770 C CA . ILE A 1 101 ? -6.392 -16.760 -4.831 1.00 94.44 101 ILE A CA 1
ATOM 771 C C . ILE A 1 101 ? -4.893 -16.523 -5.059 1.00 94.44 101 ILE A C 1
ATOM 773 O O . ILE A 1 101 ? -4.368 -17.073 -6.029 1.00 94.44 101 ILE A O 1
ATOM 777 N N . PRO A 1 102 ? -4.158 -15.806 -4.183 1.00 94.06 102 PRO A N 1
ATOM 778 C CA . PRO A 1 102 ? -2.714 -15.673 -4.333 1.00 94.06 102 PRO A CA 1
ATOM 779 C C . PRO A 1 102 ? -1.983 -17.017 -4.356 1.00 94.06 102 PRO A C 1
ATOM 781 O O . PRO A 1 102 ? -1.136 -17.222 -5.221 1.00 94.06 102 PRO A O 1
ATOM 784 N N . ALA A 1 103 ? -2.347 -17.966 -3.486 1.00 95.00 103 ALA A N 1
ATOM 785 C CA . ALA A 1 103 ? -1.759 -19.304 -3.505 1.00 95.00 103 ALA A CA 1
ATOM 786 C C . ALA A 1 103 ? -2.039 -20.035 -4.828 1.00 95.00 103 ALA A C 1
ATOM 788 O O . ALA A 1 103 ? -1.117 -20.586 -5.422 1.00 95.00 103 ALA A O 1
ATOM 789 N N . ALA A 1 104 ? -3.275 -19.995 -5.336 1.00 95.38 104 ALA A N 1
ATOM 790 C CA . ALA A 1 104 ? -3.618 -20.610 -6.619 1.00 95.38 104 ALA A CA 1
ATOM 791 C C . ALA A 1 104 ? -2.835 -19.991 -7.796 1.00 95.38 104 ALA A C 1
ATOM 793 O O . ALA A 1 104 ? -2.334 -20.709 -8.663 1.00 95.38 104 ALA A O 1
ATOM 794 N N . LEU A 1 105 ? -2.667 -18.666 -7.813 1.00 92.50 105 LEU A N 1
ATOM 795 C CA . LEU A 1 105 ? -1.862 -17.983 -8.830 1.00 92.50 105 LEU A CA 1
ATOM 796 C C . LEU A 1 105 ? -0.383 -18.383 -8.745 1.00 92.50 105 LEU A C 1
ATOM 798 O O . LEU A 1 105 ? 0.227 -18.691 -9.766 1.00 92.50 105 LEU A O 1
ATOM 802 N N . LEU A 1 106 ? 0.182 -18.452 -7.537 1.00 91.94 106 LEU A N 1
ATOM 803 C CA . LEU A 1 106 ? 1.571 -18.872 -7.324 1.00 91.94 106 LEU A CA 1
ATOM 804 C C . LEU A 1 106 ? 1.809 -20.348 -7.672 1.00 91.94 106 LEU A C 1
ATOM 806 O O . LEU A 1 106 ? 2.886 -20.690 -8.162 1.00 91.94 106 LEU A O 1
ATOM 810 N N . LEU A 1 107 ? 0.806 -21.208 -7.480 1.00 94.94 107 LEU A N 1
ATOM 811 C CA . LEU A 1 107 ? 0.833 -22.618 -7.884 1.00 94.94 107 LEU A CA 1
ATOM 812 C C . LEU A 1 107 ? 0.669 -22.816 -9.402 1.00 94.94 107 LEU A C 1
ATOM 814 O O . LEU A 1 107 ? 0.936 -23.906 -9.900 1.00 94.94 107 LEU A O 1
ATOM 818 N N . GLY A 1 108 ? 0.293 -21.771 -10.145 1.00 90.50 108 GLY A N 1
ATOM 819 C CA . GLY A 1 108 ? 0.237 -21.786 -11.608 1.00 90.50 108 GLY A CA 1
ATOM 820 C C . GLY A 1 108 ? -1.102 -22.198 -12.211 1.00 90.50 108 GLY A C 1
ATOM 821 O O . GLY A 1 108 ? -1.169 -22.481 -13.405 1.00 90.50 108 GLY A O 1
ATOM 822 N N . PHE A 1 109 ? -2.190 -22.183 -11.434 1.00 92.94 109 PHE A N 1
ATOM 823 C CA . PHE A 1 109 ? -3.533 -22.508 -11.941 1.00 92.94 109 PHE A CA 1
ATOM 824 C C . PHE A 1 109 ? -3.990 -21.594 -13.093 1.00 92.94 109 PHE A C 1
ATOM 826 O O . PHE A 1 109 ? -4.873 -21.968 -13.859 1.00 92.94 109 PHE A O 1
ATOM 833 N N . ALA A 1 110 ? -3.386 -20.409 -13.230 1.00 88.88 110 ALA A N 1
ATOM 834 C CA . ALA A 1 110 ? -3.685 -19.441 -14.281 1.00 88.88 110 ALA A CA 1
ATOM 835 C C . ALA A 1 110 ? -2.589 -19.329 -15.357 1.00 88.88 110 ALA A C 1
ATOM 837 O O . ALA A 1 110 ? -2.693 -18.467 -16.225 1.00 88.88 110 ALA A O 1
ATOM 838 N N . ASP A 1 111 ? -1.551 -20.172 -15.347 1.00 87.06 111 ASP A N 1
ATOM 839 C CA . ASP A 1 111 ? -0.401 -20.022 -16.254 1.00 87.06 111 ASP A CA 1
ATOM 840 C C . ASP A 1 111 ? -0.805 -20.006 -17.734 1.00 87.06 111 ASP A C 1
ATOM 842 O O . ASP A 1 111 ? -0.285 -19.206 -18.507 1.00 87.06 111 ASP A O 1
ATOM 846 N N . ALA A 1 112 ? -1.769 -20.841 -18.129 1.00 84.19 112 ALA A N 1
ATOM 847 C CA . ALA A 1 112 ? -2.274 -20.873 -19.501 1.00 84.19 112 ALA A CA 1
ATOM 848 C C . ALA A 1 112 ? -2.913 -19.538 -19.930 1.00 84.19 112 ALA A C 1
ATOM 850 O O . ALA A 1 112 ? -2.790 -19.150 -21.088 1.00 84.19 112 ALA A O 1
ATOM 851 N N . LEU A 1 113 ? -3.547 -18.821 -18.996 1.00 81.88 113 LEU A N 1
ATOM 852 C CA . LEU A 1 113 ? -4.151 -17.507 -19.229 1.00 81.88 113 LEU A CA 1
ATOM 853 C C . LEU A 1 113 ? -3.103 -16.383 -19.206 1.00 81.88 113 LEU A C 1
ATOM 855 O O . LEU A 1 113 ? -3.238 -15.399 -19.923 1.00 81.88 113 LEU A O 1
ATOM 859 N N . LEU A 1 114 ? -2.050 -16.541 -18.399 1.00 76.75 114 LEU A N 1
ATOM 860 C CA . LEU A 1 114 ? -0.957 -15.574 -18.255 1.00 76.75 114 LEU A CA 1
ATOM 861 C C . LEU A 1 114 ? 0.082 -15.646 -19.391 1.00 76.75 114 LEU A C 1
ATOM 863 O O . LEU A 1 114 ? 0.925 -14.760 -19.500 1.00 76.75 114 LEU A O 1
ATOM 867 N N . ARG A 1 115 ? 0.029 -16.684 -20.236 1.00 65.69 115 ARG A N 1
ATOM 868 C CA . ARG A 1 115 ? 0.938 -16.928 -21.373 1.00 65.69 115 ARG A CA 1
ATOM 869 C C . ARG A 1 115 ? 0.700 -16.044 -22.604 1.00 65.69 115 ARG A C 1
ATOM 871 O O . ARG A 1 115 ? 1.351 -16.264 -23.620 1.00 65.69 115 ARG A O 1
ATOM 878 N N . THR A 1 116 ? -0.220 -15.085 -22.559 1.00 54.81 116 THR A N 1
ATOM 879 C CA . THR A 1 116 ? -0.419 -14.145 -23.671 1.00 54.81 116 THR A CA 1
ATOM 880 C C . THR A 1 116 ? 0.793 -13.224 -23.796 1.00 54.81 116 THR A C 1
ATOM 882 O O . THR A 1 116 ? 1.149 -12.574 -22.813 1.00 54.81 116 THR A O 1
ATOM 885 N N . ASP A 1 117 ? 1.394 -13.161 -24.986 1.00 53.47 117 ASP A N 1
ATOM 886 C CA . ASP A 1 117 ? 2.529 -12.306 -25.356 1.00 53.47 117 ASP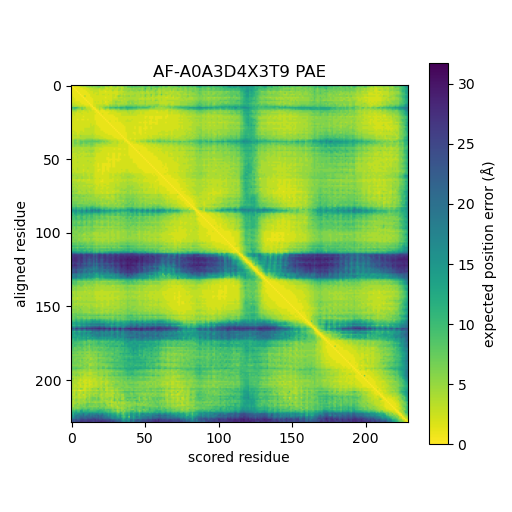 A CA 1
ATOM 887 C C . ASP A 1 117 ? 2.195 -10.809 -25.163 1.00 53.47 117 ASP A C 1
ATOM 889 O O . ASP A 1 117 ? 1.841 -10.086 -26.091 1.00 53.47 117 ASP A O 1
ATOM 893 N N . GLY A 1 118 ? 2.232 -10.347 -23.915 1.00 49.09 118 GLY A N 1
ATOM 894 C CA . GLY A 1 118 ? 2.007 -8.967 -23.496 1.00 49.09 118 GLY A CA 1
ATOM 895 C C . GLY A 1 118 ? 3.303 -8.356 -22.966 1.00 49.09 118 GLY A C 1
ATOM 896 O O . GLY A 1 118 ? 4.163 -9.082 -22.463 1.00 49.09 118 GLY A O 1
ATOM 897 N N . PRO A 1 119 ? 3.490 -7.029 -23.086 1.00 43.44 119 PRO A N 1
ATOM 898 C CA . PRO A 1 119 ? 4.792 -6.408 -22.908 1.00 43.44 119 PRO A CA 1
ATOM 899 C C . PRO A 1 119 ? 5.327 -6.678 -21.502 1.00 43.44 119 PRO A C 1
ATOM 901 O O . PRO A 1 119 ? 4.698 -6.322 -20.505 1.00 43.44 119 PRO A O 1
ATOM 904 N N . ALA A 1 120 ? 6.543 -7.224 -21.441 1.00 46.69 120 ALA A N 1
ATOM 905 C CA . ALA A 1 120 ? 7.371 -7.445 -20.251 1.00 46.69 120 ALA A CA 1
ATOM 906 C C . ALA A 1 120 ? 7.726 -6.151 -19.469 1.00 46.69 120 ALA A C 1
ATOM 908 O O . ALA A 1 120 ? 8.679 -6.110 -18.699 1.00 46.69 120 ALA A O 1
ATOM 909 N N . ALA A 1 121 ? 6.969 -5.070 -19.669 1.00 46.22 121 ALA A N 1
ATOM 910 C CA . ALA A 1 121 ? 7.195 -3.725 -19.152 1.00 46.22 121 ALA A CA 1
ATOM 911 C C . ALA A 1 121 ? 6.382 -3.407 -17.880 1.00 46.22 121 ALA A C 1
ATOM 913 O O . ALA A 1 121 ? 6.288 -2.244 -17.468 1.00 46.22 121 ALA A O 1
ATOM 914 N N . LEU A 1 122 ? 5.781 -4.414 -17.244 1.00 48.94 122 LEU A N 1
ATOM 915 C CA . LEU A 1 122 ? 5.020 -4.247 -16.009 1.00 48.94 122 LEU A CA 1
ATOM 916 C C . LEU A 1 122 ? 5.943 -4.459 -14.795 1.00 48.94 122 LEU A C 1
ATOM 918 O O . LEU A 1 122 ? 6.079 -5.553 -14.265 1.00 48.94 122 LEU A O 1
ATOM 922 N N . SER A 1 123 ? 6.539 -3.345 -14.356 1.00 46.78 123 SER A N 1
ATOM 923 C CA . SER A 1 123 ? 7.357 -3.153 -13.144 1.00 46.78 123 SER A CA 1
ATOM 924 C C . SER A 1 123 ? 8.817 -3.651 -13.192 1.00 46.78 123 SER A C 1
ATOM 926 O O . SER A 1 123 ? 9.080 -4.829 -12.950 1.00 46.78 123 SER A O 1
ATOM 928 N N . PRO A 1 124 ? 9.799 -2.729 -13.319 1.00 46.69 124 PRO A N 1
ATOM 929 C CA . PRO A 1 124 ? 11.226 -3.022 -13.130 1.00 46.69 124 PRO A CA 1
ATOM 930 C C . PRO A 1 124 ? 11.573 -3.661 -11.769 1.00 46.69 124 PRO A C 1
ATOM 932 O O . PRO A 1 124 ? 12.633 -4.264 -11.612 1.00 46.69 124 PRO A O 1
ATOM 935 N N . ALA A 1 125 ? 10.710 -3.513 -10.756 1.00 44.75 125 ALA A N 1
ATOM 936 C CA . ALA A 1 125 ? 10.928 -4.089 -9.429 1.00 44.75 125 ALA A CA 1
ATOM 937 C C . ALA A 1 125 ? 10.535 -5.575 -9.349 1.00 44.75 125 ALA A C 1
ATOM 939 O O . ALA A 1 125 ? 11.132 -6.312 -8.572 1.00 44.75 125 ALA A O 1
ATOM 940 N N . ALA A 1 126 ? 9.568 -6.028 -10.158 1.00 43.16 126 ALA A N 1
ATOM 941 C CA . ALA A 1 126 ? 9.193 -7.443 -10.234 1.00 43.16 126 ALA A CA 1
ATOM 942 C C . ALA A 1 126 ? 10.173 -8.238 -11.113 1.00 43.16 126 ALA A C 1
ATOM 944 O O . ALA A 1 126 ? 10.512 -9.372 -10.787 1.00 43.16 126 ALA A O 1
ATOM 945 N N . THR A 1 127 ? 10.692 -7.612 -12.174 1.00 50.41 127 THR A N 1
ATOM 946 C CA . THR A 1 127 ? 11.625 -8.235 -13.128 1.00 50.41 127 THR A CA 1
ATOM 947 C C . THR A 1 127 ? 13.066 -8.349 -12.628 1.00 50.41 127 THR A C 1
ATOM 949 O O . THR A 1 127 ? 13.882 -8.961 -13.301 1.00 50.41 127 THR A O 1
ATOM 952 N N . THR A 1 128 ? 13.422 -7.738 -11.491 1.00 53.38 128 THR A N 1
ATOM 953 C CA . THR A 1 128 ? 14.804 -7.766 -10.961 1.00 53.38 128 THR A CA 1
ATOM 954 C C . THR A 1 128 ? 15.043 -8.837 -9.899 1.00 53.38 128 THR A C 1
ATOM 956 O O . THR A 1 128 ? 16.194 -9.101 -9.567 1.00 53.38 128 THR A O 1
ATOM 959 N N . LEU A 1 129 ? 13.984 -9.446 -9.358 1.00 56.16 129 LEU A N 1
ATOM 960 C CA . LEU A 1 129 ? 14.080 -10.486 -8.324 1.00 56.16 129 LEU A CA 1
ATOM 961 C C . LEU A 1 129 ? 13.681 -11.872 -8.807 1.00 56.16 129 LEU A C 1
ATOM 963 O O . LEU A 1 129 ? 14.157 -12.870 -8.273 1.00 56.16 129 LEU A O 1
ATOM 967 N N . LEU A 1 130 ? 12.770 -11.929 -9.770 1.00 63.47 130 LEU A N 1
ATOM 968 C CA . LEU A 1 130 ? 12.206 -13.160 -10.286 1.00 63.47 130 LEU A CA 1
ATOM 969 C C . LEU A 1 130 ? 12.285 -13.096 -11.805 1.00 63.47 130 LEU A C 1
ATOM 971 O O . LEU A 1 130 ? 11.945 -12.078 -12.407 1.00 63.47 130 LEU A O 1
ATOM 975 N N . GLU A 1 131 ? 12.722 -14.191 -12.412 1.00 65.25 131 GLU A N 1
ATOM 976 C CA . GLU A 1 131 ? 12.764 -14.357 -13.861 1.00 65.25 131 GLU A CA 1
ATOM 977 C C . GLU A 1 131 ? 11.730 -15.400 -14.303 1.00 65.25 131 GLU A C 1
ATOM 979 O O . GLU A 1 131 ? 11.289 -16.257 -13.526 1.00 65.25 131 GLU A O 1
ATOM 984 N N . GLY A 1 132 ? 11.316 -15.312 -15.567 1.00 72.06 132 GLY A N 1
ATOM 985 C CA . GLY A 1 132 ? 10.404 -16.274 -16.181 1.00 72.06 132 GLY A CA 1
ATOM 986 C C . GLY A 1 132 ? 9.040 -16.358 -15.488 1.00 72.06 132 GLY A C 1
ATOM 987 O O . GLY A 1 132 ? 8.452 -15.356 -15.084 1.00 72.06 132 GLY A O 1
ATOM 988 N N . THR A 1 133 ? 8.518 -17.578 -15.358 1.00 78.69 133 THR A N 1
ATOM 989 C CA . THR A 1 133 ? 7.140 -17.848 -14.917 1.00 78.69 133 THR A CA 1
ATOM 990 C C . THR A 1 133 ? 6.812 -17.260 -13.545 1.00 78.69 133 THR A C 1
ATOM 992 O O . THR A 1 133 ? 5.701 -16.780 -13.328 1.00 78.69 133 THR A O 1
ATOM 995 N N . MET A 1 134 ? 7.765 -17.260 -12.608 1.00 82.06 134 MET A N 1
ATOM 996 C CA . MET A 1 134 ? 7.501 -16.781 -11.250 1.00 82.06 134 MET A CA 1
ATOM 997 C C . MET A 1 134 ? 7.290 -15.262 -11.212 1.00 82.06 134 MET A C 1
ATOM 999 O O . MET A 1 134 ? 6.425 -14.789 -10.479 1.00 82.06 134 MET A O 1
ATOM 1003 N N . ALA A 1 135 ? 8.002 -14.504 -12.051 1.00 78.19 135 ALA A N 1
ATOM 1004 C CA . ALA A 1 135 ? 7.801 -13.062 -12.181 1.00 78.19 135 ALA A CA 1
ATOM 1005 C C . ALA A 1 135 ? 6.370 -12.739 -12.632 1.00 78.19 135 ALA A C 1
ATOM 1007 O O . ALA A 1 135 ? 5.693 -11.906 -12.029 1.00 78.19 135 ALA A O 1
ATOM 1008 N N . THR A 1 136 ? 5.879 -13.464 -13.642 1.00 79.62 136 THR A N 1
ATOM 1009 C CA . THR A 1 136 ? 4.514 -13.318 -14.160 1.00 79.62 136 THR A CA 1
ATOM 1010 C C . THR A 1 136 ? 3.467 -13.692 -13.114 1.00 79.62 136 THR A C 1
ATOM 1012 O O . THR A 1 136 ? 2.469 -12.989 -12.965 1.00 79.62 136 THR A O 1
ATOM 1015 N N . ARG A 1 137 ? 3.698 -14.758 -12.338 1.00 86.62 137 ARG A N 1
ATOM 1016 C CA . ARG A 1 137 ? 2.792 -15.154 -11.248 1.00 86.62 137 ARG A CA 1
ATOM 1017 C C . ARG A 1 137 ? 2.740 -14.103 -10.139 1.00 86.62 137 ARG A C 1
ATOM 1019 O O . ARG A 1 137 ? 1.650 -13.746 -9.705 1.00 86.62 137 ARG A O 1
ATOM 1026 N N . PHE A 1 138 ? 3.879 -13.548 -9.720 1.00 84.88 138 PHE A N 1
ATOM 1027 C CA . PHE A 1 138 ? 3.910 -12.451 -8.744 1.00 84.88 138 PHE A CA 1
ATOM 1028 C C . PHE A 1 138 ? 3.235 -11.186 -9.273 1.00 84.88 138 PHE A C 1
ATOM 1030 O O . PHE A 1 138 ? 2.485 -10.542 -8.545 1.00 84.88 138 PHE A O 1
ATOM 1037 N N . LEU A 1 139 ? 3.432 -10.855 -10.550 1.00 82.69 139 LEU A N 1
ATOM 1038 C CA . LEU A 1 139 ? 2.719 -9.754 -11.190 1.00 82.69 139 LEU A CA 1
ATOM 1039 C C . LEU A 1 139 ? 1.201 -9.990 -11.192 1.00 82.69 139 LEU A C 1
ATOM 1041 O O . LEU A 1 139 ? 0.446 -9.064 -10.903 1.00 82.69 139 LEU A O 1
ATOM 1045 N N . ALA A 1 140 ? 0.750 -11.216 -11.465 1.00 87.88 140 ALA A N 1
ATOM 1046 C CA . ALA A 1 140 ? -0.664 -11.576 -11.413 1.00 87.88 140 ALA A CA 1
ATOM 1047 C C . ALA A 1 140 ? -1.234 -11.454 -9.992 1.00 87.88 140 ALA A C 1
ATOM 1049 O O . ALA A 1 140 ? -2.313 -10.891 -9.814 1.00 87.88 140 ALA A O 1
ATOM 1050 N N . VAL A 1 141 ? -0.496 -11.914 -8.974 1.00 90.19 141 VAL A N 1
ATOM 1051 C CA . VAL A 1 141 ? -0.866 -11.729 -7.561 1.00 90.19 141 VAL A CA 1
ATOM 1052 C C . VAL A 1 141 ? -0.960 -10.246 -7.223 1.00 90.19 141 VAL A C 1
ATOM 1054 O O . VAL A 1 141 ? -1.963 -9.815 -6.657 1.00 90.19 141 VAL A O 1
ATOM 1057 N N . PHE A 1 142 ? 0.043 -9.453 -7.598 1.00 88.06 142 PHE A N 1
ATOM 1058 C CA . PHE A 1 142 ? 0.033 -8.011 -7.391 1.00 88.06 142 PHE A CA 1
ATOM 1059 C C . PHE A 1 142 ? -1.186 -7.362 -8.055 1.00 88.06 142 PHE A C 1
ATOM 1061 O O . PHE A 1 142 ? -1.918 -6.640 -7.385 1.00 88.06 142 PHE A O 1
ATOM 1068 N N . ALA A 1 143 ? -1.446 -7.649 -9.332 1.00 88.00 143 ALA A N 1
ATOM 1069 C CA . ALA A 1 143 ? -2.573 -7.094 -10.077 1.00 88.00 143 ALA A CA 1
ATOM 1070 C C . ALA A 1 143 ? -3.925 -7.488 -9.461 1.00 88.00 143 ALA A C 1
ATOM 1072 O O . ALA A 1 143 ? -4.826 -6.653 -9.340 1.00 88.00 143 ALA A O 1
ATOM 1073 N N . PHE A 1 144 ? -4.057 -8.739 -9.017 1.00 92.44 144 PHE A N 1
ATOM 1074 C CA . PHE A 1 144 ? -5.242 -9.217 -8.316 1.00 92.44 144 PHE A CA 1
ATOM 1075 C C . PHE A 1 144 ? -5.448 -8.478 -6.986 1.00 92.44 144 PHE A C 1
ATOM 1077 O O . PHE A 1 144 ? -6.514 -7.901 -6.759 1.00 92.44 144 PHE A O 1
ATOM 1084 N N . LEU A 1 145 ? -4.423 -8.436 -6.129 1.00 92.38 145 LEU A N 1
ATOM 1085 C CA . LEU A 1 145 ? -4.488 -7.749 -4.837 1.00 92.38 145 LEU A CA 1
ATOM 1086 C C . LEU A 1 145 ? -4.731 -6.246 -5.015 1.00 92.38 145 LEU A C 1
ATOM 1088 O O . LEU A 1 145 ? -5.513 -5.666 -4.272 1.00 92.38 145 LEU A O 1
ATOM 1092 N N . GLN A 1 146 ? -4.137 -5.623 -6.034 1.00 90.62 146 GLN A N 1
ATOM 1093 C CA . GLN A 1 146 ? -4.367 -4.221 -6.380 1.00 90.62 146 GLN A CA 1
ATOM 1094 C C . GLN A 1 146 ? -5.818 -3.978 -6.814 1.00 90.62 146 GLN A C 1
ATOM 1096 O O . GLN A 1 146 ? -6.433 -2.986 -6.427 1.00 90.62 146 GLN A O 1
ATOM 1101 N N . THR A 1 147 ? -6.389 -4.885 -7.609 1.00 91.12 147 THR A N 1
ATOM 1102 C CA . THR A 1 147 ? -7.797 -4.806 -8.024 1.00 91.12 147 THR A CA 1
ATOM 1103 C C . THR A 1 147 ? -8.710 -4.896 -6.809 1.00 91.12 147 THR A C 1
ATOM 1105 O O . THR A 1 147 ? -9.606 -4.072 -6.639 1.00 91.12 147 THR A O 1
ATOM 1108 N N . MET A 1 148 ? -8.446 -5.858 -5.927 1.00 92.50 148 MET A N 1
ATOM 1109 C CA . MET A 1 148 ? -9.160 -6.002 -4.667 1.00 92.50 148 MET A CA 1
ATOM 1110 C C . MET A 1 148 ? -9.040 -4.733 -3.805 1.00 92.50 148 MET A C 1
ATOM 1112 O O . MET A 1 148 ? -10.056 -4.223 -3.335 1.00 92.50 148 MET A O 1
ATOM 1116 N N . HIS A 1 149 ? -7.834 -4.174 -3.665 1.00 91.44 149 HIS A N 1
ATOM 1117 C CA . HIS A 1 149 ? -7.570 -2.924 -2.942 1.00 91.44 149 HIS A CA 1
ATOM 1118 C C . HIS A 1 149 ? -8.475 -1.793 -3.446 1.00 91.44 149 HIS A C 1
ATOM 1120 O O . HIS A 1 149 ? -9.127 -1.107 -2.654 1.00 91.44 149 HIS A O 1
ATOM 1126 N N . TYR A 1 150 ? -8.600 -1.642 -4.769 1.00 89.50 150 TYR A N 1
ATOM 1127 C CA . TYR A 1 150 ? -9.518 -0.673 -5.371 1.00 89.50 150 TYR A CA 1
ATOM 1128 C C . TYR A 1 150 ? -10.992 -1.004 -5.138 1.00 89.50 150 TYR A C 1
ATOM 1130 O O . TYR A 1 150 ? -11.766 -0.090 -4.865 1.00 89.50 150 TYR A O 1
ATOM 1138 N N . VAL A 1 151 ? -11.402 -2.274 -5.199 1.00 90.75 151 VAL A N 1
ATOM 1139 C CA . VAL A 1 151 ? -12.779 -2.674 -4.855 1.00 90.75 151 VAL A CA 1
ATOM 1140 C C . VAL A 1 151 ? -13.110 -2.249 -3.425 1.00 90.75 151 VAL A C 1
ATOM 1142 O O . VAL A 1 151 ? -14.181 -1.688 -3.179 1.00 90.75 151 VAL A O 1
ATOM 1145 N N . VAL A 1 152 ? -12.188 -2.441 -2.481 1.00 88.62 152 VAL A N 1
ATOM 1146 C CA . VAL A 1 152 ? -12.400 -2.016 -1.097 1.00 88.62 152 VAL A CA 1
ATOM 1147 C C . VAL A 1 152 ? -12.543 -0.500 -1.003 1.00 88.62 152 VAL A C 1
ATOM 1149 O O . VAL A 1 152 ? -13.541 -0.026 -0.464 1.00 88.62 152 VAL A O 1
ATOM 1152 N N . TRP A 1 153 ? -11.613 0.271 -1.561 1.00 86.94 153 TRP A N 1
ATOM 1153 C CA . TRP A 1 153 ? -11.626 1.729 -1.408 1.00 86.94 153 TRP A CA 1
ATOM 1154 C C . TRP A 1 153 ? -12.691 2.456 -2.225 1.00 86.94 153 TRP A C 1
ATOM 1156 O O . TRP A 1 153 ? -13.287 3.418 -1.750 1.00 86.94 153 TRP A O 1
ATOM 1166 N N . VAL A 1 154 ? -12.931 2.027 -3.459 1.00 86.62 154 VAL A N 1
ATOM 1167 C CA . VAL A 1 154 ? -13.836 2.725 -4.379 1.00 86.62 154 VAL A CA 1
ATOM 1168 C C . VAL A 1 154 ? -15.271 2.244 -4.196 1.00 86.62 154 VAL A C 1
ATOM 1170 O O . VAL A 1 154 ? -16.207 3.037 -4.297 1.0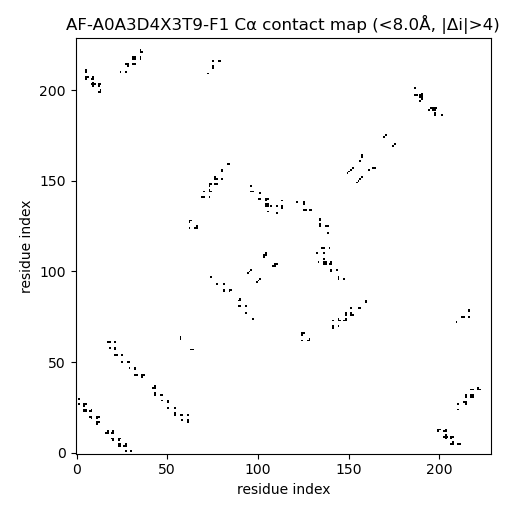0 86.62 154 VAL A O 1
ATOM 1173 N N . TRP A 1 155 ? -15.469 0.953 -3.913 1.00 85.00 155 TRP A N 1
ATOM 1174 C CA . TRP A 1 155 ? -16.805 0.365 -3.867 1.00 85.00 155 TRP A CA 1
ATOM 1175 C C . TRP A 1 155 ? -17.298 0.084 -2.444 1.00 85.00 155 TRP A C 1
ATOM 1177 O O . TRP A 1 155 ? -18.395 0.525 -2.091 1.00 85.00 155 TRP A O 1
ATOM 1187 N N . LEU A 1 156 ? -16.525 -0.614 -1.610 1.00 85.31 156 LEU A N 1
ATOM 1188 C CA . LEU A 1 156 ? -16.985 -0.999 -0.267 1.00 85.31 156 LEU A CA 1
ATOM 1189 C C . LEU A 1 156 ? -16.950 0.187 0.704 1.00 85.31 156 LEU A C 1
ATOM 1191 O O . LEU A 1 156 ? -17.929 0.433 1.407 1.00 85.31 156 LEU A O 1
ATOM 1195 N N . PHE A 1 157 ? -15.862 0.955 0.720 1.00 81.94 157 PHE A N 1
ATOM 1196 C CA . PHE A 1 157 ? -15.645 2.025 1.692 1.00 81.94 157 PHE A CA 1
ATOM 1197 C C . PHE A 1 157 ? -16.783 3.058 1.727 1.00 81.94 157 PHE A C 1
ATOM 1199 O O . PHE A 1 157 ? -17.318 3.288 2.813 1.00 81.94 157 PHE A O 1
ATOM 1206 N N . PRO A 1 158 ? -17.274 3.608 0.596 1.00 80.19 158 PRO A N 1
ATOM 1207 C CA . PRO A 1 158 ? -18.385 4.561 0.633 1.00 80.19 158 PRO A CA 1
ATOM 1208 C C . PRO A 1 158 ? -19.697 3.973 1.173 1.00 80.19 158 PRO A C 1
ATOM 1210 O O . PRO A 1 158 ? -20.555 4.721 1.633 1.00 80.19 158 PRO A O 1
ATOM 1213 N N . ARG A 1 159 ? -19.872 2.646 1.109 1.00 82.62 159 ARG A N 1
ATOM 1214 C CA . ARG A 1 159 ? -21.084 1.943 1.561 1.00 82.62 159 ARG A CA 1
ATOM 1215 C C . ARG A 1 159 ? -21.037 1.605 3.049 1.00 82.62 159 ARG A C 1
ATOM 1217 O O . ARG A 1 159 ? -22.057 1.713 3.720 1.00 82.62 159 ARG A O 1
ATOM 1224 N N . TYR A 1 160 ? -19.868 1.217 3.557 1.00 77.38 160 TYR A N 1
ATOM 1225 C CA . TYR A 1 160 ? -19.687 0.805 4.955 1.00 77.38 160 TYR A CA 1
ATOM 1226 C C . TYR A 1 160 ? -19.220 1.939 5.877 1.00 77.38 160 TYR A C 1
ATOM 1228 O O . TYR A 1 160 ? -19.448 1.873 7.082 1.00 77.38 160 TYR A O 1
ATOM 1236 N N . ALA A 1 161 ? -18.621 2.998 5.327 1.00 71.31 161 ALA A N 1
ATOM 1237 C CA . ALA A 1 161 ? -18.168 4.171 6.070 1.00 71.31 161 ALA A CA 1
ATOM 1238 C C . ALA A 1 161 ? -18.581 5.498 5.387 1.00 71.31 161 ALA A C 1
ATOM 1240 O O . ALA A 1 161 ? -17.734 6.362 5.143 1.00 71.31 161 ALA A O 1
ATOM 1241 N N . PRO A 1 162 ? -19.881 5.722 5.100 1.00 68.19 162 PRO A N 1
ATOM 1242 C CA . PRO A 1 162 ? -20.340 6.916 4.380 1.00 68.19 162 PRO A CA 1
ATOM 1243 C C . PRO A 1 162 ? -20.033 8.227 5.121 1.00 68.19 162 PRO A C 1
ATOM 1245 O O . PRO A 1 162 ? -19.842 9.265 4.493 1.00 68.19 162 PRO A O 1
ATOM 1248 N N . SER A 1 163 ? -19.936 8.194 6.455 1.00 67.31 163 SER A N 1
ATOM 1249 C CA . SER A 1 163 ? -19.574 9.349 7.288 1.00 67.31 163 SER A CA 1
ATOM 1250 C C . SER A 1 163 ? -18.085 9.716 7.231 1.00 67.31 163 SER A C 1
ATOM 1252 O O . SER A 1 163 ? -17.735 10.838 7.600 1.00 67.31 163 SER A O 1
ATOM 1254 N N . ALA A 1 164 ? -17.224 8.801 6.767 1.00 63.47 164 ALA A N 1
ATOM 1255 C CA . ALA A 1 164 ? -15.788 9.016 6.594 1.00 63.47 164 ALA A CA 1
ATOM 1256 C C . ALA A 1 164 ? -15.437 9.628 5.223 1.00 63.47 164 ALA A C 1
ATOM 1258 O O . ALA A 1 164 ? -14.328 10.132 5.039 1.00 63.47 164 ALA A O 1
ATOM 1259 N N . GLY A 1 165 ? -16.382 9.639 4.273 1.00 59.03 165 GLY A N 1
ATOM 1260 C CA . GLY A 1 165 ? -16.269 10.389 3.022 1.00 59.03 165 GLY A CA 1
ATOM 1261 C C . GLY A 1 165 ? -16.195 11.888 3.314 1.00 59.03 165 GLY A C 1
ATOM 1262 O O . GLY A 1 165 ? -17.137 12.480 3.840 1.00 59.03 165 GLY A O 1
ATOM 1263 N N . ALA A 1 166 ? -15.042 12.496 3.043 1.00 61.38 166 ALA A N 1
ATOM 1264 C CA . ALA A 1 166 ? -14.671 13.781 3.617 1.00 61.38 166 ALA A CA 1
ATOM 1265 C C . ALA A 1 166 ? -15.680 14.913 3.345 1.00 61.38 166 ALA A C 1
ATOM 1267 O O . ALA A 1 166 ? -16.005 15.265 2.209 1.00 61.38 166 ALA A O 1
ATOM 1268 N N . ARG A 1 167 ? -16.077 15.577 4.436 1.00 62.66 167 ARG A N 1
ATOM 1269 C CA . ARG A 1 167 ? -16.656 16.923 4.456 1.00 62.66 167 ARG A CA 1
ATOM 1270 C C . ARG A 1 167 ? -15.567 17.932 4.076 1.00 62.66 167 ARG A C 1
ATOM 1272 O O . ARG A 1 167 ? -15.041 18.613 4.946 1.00 62.66 167 ARG A O 1
ATOM 1279 N N . VAL A 1 168 ? -15.218 18.036 2.795 1.00 63.97 168 VAL A N 1
ATOM 1280 C CA . VAL A 1 168 ? -14.436 19.170 2.276 1.00 63.97 168 VAL A CA 1
ATOM 1281 C C . VAL A 1 168 ? -15.419 20.119 1.595 1.00 63.97 168 VAL A C 1
ATOM 1283 O O . VAL A 1 168 ? -15.809 19.869 0.455 1.00 63.97 168 VAL A O 1
ATOM 1286 N N . PRO A 1 169 ? -15.873 21.198 2.264 1.00 62.47 169 PRO A N 1
ATOM 1287 C CA . PRO A 1 169 ? -16.924 22.063 1.726 1.00 62.47 169 PRO A CA 1
ATOM 1288 C C . PRO A 1 169 ? -16.582 22.651 0.351 1.00 62.47 169 PRO A C 1
ATOM 1290 O O . PRO A 1 169 ? -17.481 22.884 -0.452 1.00 62.47 169 PRO A O 1
ATOM 1293 N N . ALA A 1 170 ? -15.288 22.840 0.073 1.00 69.75 170 ALA A N 1
ATOM 1294 C CA . ALA A 1 170 ? -14.777 23.392 -1.175 1.00 69.75 170 ALA A CA 1
ATOM 1295 C C . ALA A 1 170 ? -14.872 22.434 -2.383 1.00 69.75 170 ALA A C 1
ATOM 1297 O O . ALA A 1 170 ? -14.969 22.908 -3.516 1.00 69.75 170 ALA A O 1
ATOM 1298 N N . LEU A 1 171 ? -14.891 21.114 -2.160 1.00 67.62 171 LEU A N 1
ATOM 1299 C CA . LEU A 1 171 ? -14.874 20.075 -3.201 1.00 67.62 171 LEU A CA 1
ATOM 1300 C C . LEU A 1 171 ? -16.235 19.371 -3.301 1.00 67.62 171 LEU A C 1
ATOM 1302 O O . LEU A 1 171 ? -16.341 18.155 -3.169 1.00 67.62 171 LEU A O 1
ATOM 1306 N N . LYS A 1 172 ? -17.300 20.151 -3.512 1.00 74.62 172 LYS A N 1
ATOM 1307 C CA . LYS A 1 172 ? -18.667 19.642 -3.702 1.00 74.62 172 LYS A CA 1
ATOM 1308 C C . LYS A 1 172 ? -19.124 19.773 -5.154 1.00 74.62 172 LYS A C 1
ATOM 1310 O O . LYS A 1 172 ? -18.772 20.730 -5.846 1.00 74.62 172 LYS A O 1
ATOM 1315 N N . GLY A 1 173 ? -19.957 18.827 -5.590 1.00 79.25 173 GLY A N 1
ATOM 1316 C CA . GLY A 1 173 ? -20.583 18.840 -6.912 1.00 79.25 173 GLY A CA 1
ATOM 1317 C C . GLY A 1 173 ? -19.560 18.805 -8.049 1.00 79.25 173 GLY A C 1
ATOM 1318 O O . GLY A 1 173 ? -18.580 18.063 -7.995 1.00 79.25 173 GLY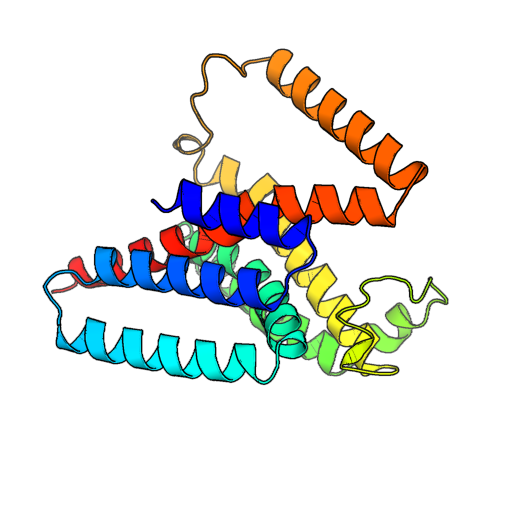 A O 1
ATOM 1319 N N . TRP A 1 174 ? -19.775 19.627 -9.076 1.00 84.94 174 TRP A N 1
ATOM 1320 C CA . TRP A 1 174 ? -18.952 19.646 -10.290 1.00 84.94 174 TRP A CA 1
ATOM 1321 C C . TRP A 1 174 ? -17.471 19.957 -10.035 1.00 84.94 174 TRP A C 1
ATOM 1323 O O . TRP A 1 174 ? -16.633 19.542 -10.823 1.00 84.94 174 TRP A O 1
ATOM 1333 N N . ARG A 1 175 ? -17.122 20.644 -8.937 1.00 85.62 175 ARG A N 1
ATOM 1334 C CA . ARG A 1 175 ? -15.726 20.994 -8.617 1.00 85.62 175 ARG A CA 1
ATOM 1335 C C . ARG A 1 175 ? -14.868 19.764 -8.341 1.00 85.62 175 ARG A C 1
ATOM 1337 O O . ARG A 1 175 ? -13.723 19.716 -8.771 1.00 85.62 175 ARG A O 1
ATOM 1344 N N . ALA A 1 176 ? -15.429 18.767 -7.656 1.00 81.44 176 ALA A N 1
ATOM 1345 C CA . ALA A 1 176 ? -14.741 17.503 -7.408 1.00 81.44 176 ALA A CA 1
ATOM 1346 C C . ALA A 1 176 ? -14.518 16.735 -8.719 1.00 81.44 176 ALA A C 1
ATOM 1348 O O . ALA A 1 176 ? -13.415 16.261 -8.976 1.00 81.44 176 ALA A O 1
ATOM 1349 N N . TRP A 1 177 ? -15.543 16.688 -9.575 1.00 85.06 177 TRP A N 1
ATOM 1350 C CA . TRP A 1 177 ? -15.454 16.073 -10.900 1.00 85.06 177 TRP A CA 1
ATOM 1351 C C . TRP A 1 177 ? -14.459 16.789 -11.810 1.00 85.06 177 TRP A C 1
ATOM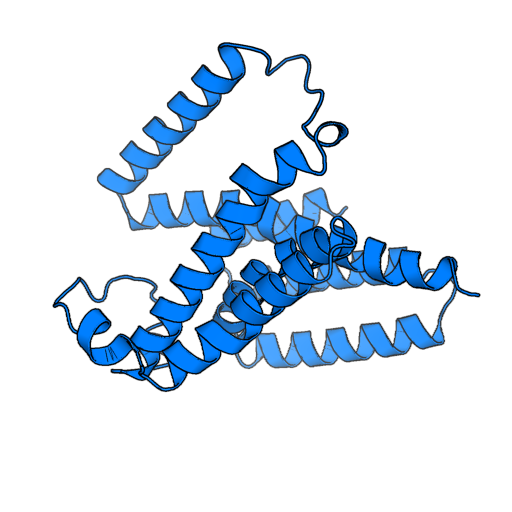 1353 O O . TRP A 1 177 ? -13.632 16.135 -12.431 1.00 85.06 177 TRP A O 1
ATOM 1363 N N . GLY A 1 178 ? -14.491 18.122 -11.846 1.00 89.31 178 GLY A N 1
ATOM 1364 C CA . GLY A 1 178 ? -13.572 18.939 -12.631 1.00 89.31 178 GLY A CA 1
ATOM 1365 C C . GLY A 1 178 ? -12.125 18.767 -12.181 1.00 89.31 178 GLY A C 1
ATOM 1366 O O . GLY A 1 178 ? -11.255 18.560 -13.019 1.00 89.31 178 GLY A O 1
ATOM 1367 N N . LEU A 1 179 ? -11.870 18.770 -10.867 1.00 87.00 179 LEU A N 1
ATOM 1368 C CA . LEU A 1 179 ? -10.534 18.517 -10.326 1.00 87.00 179 LEU A CA 1
ATOM 1369 C C . LEU A 1 179 ? -10.050 17.098 -10.655 1.00 87.00 179 LEU A C 1
ATOM 1371 O O . LEU A 1 179 ? -8.918 16.931 -11.099 1.00 87.00 179 LEU A O 1
ATOM 1375 N N . GLY A 1 180 ? -10.907 16.089 -10.471 1.00 85.62 180 GLY A N 1
ATOM 1376 C CA . GLY A 1 180 ? -10.583 14.698 -10.791 1.00 85.62 180 GLY A CA 1
ATOM 1377 C C . GLY A 1 180 ? -10.294 14.492 -12.279 1.00 85.62 180 GLY A C 1
ATOM 1378 O O . GLY A 1 180 ? -9.282 13.891 -12.628 1.00 85.62 180 GLY A O 1
ATOM 1379 N N . ALA A 1 181 ? -11.134 15.043 -13.158 1.00 89.19 181 ALA A N 1
ATOM 1380 C CA . ALA A 1 181 ? -10.950 14.974 -14.604 1.00 89.19 181 ALA A CA 1
ATOM 1381 C C . ALA A 1 181 ? -9.685 15.717 -15.053 1.00 89.19 181 ALA A C 1
ATOM 1383 O O . ALA A 1 181 ? -8.900 15.169 -15.821 1.00 89.19 181 ALA A O 1
ATOM 1384 N N . ALA A 1 182 ? -9.442 16.925 -14.537 1.00 91.00 182 ALA A N 1
ATOM 1385 C CA . ALA A 1 182 ? -8.238 17.690 -14.847 1.00 91.00 182 ALA A CA 1
ATOM 1386 C C . ALA A 1 182 ? -6.967 16.952 -14.402 1.00 91.00 182 ALA A C 1
ATOM 1388 O O . ALA A 1 182 ? -6.016 16.859 -15.174 1.00 91.00 182 ALA A O 1
ATOM 1389 N N . ALA A 1 183 ? -6.964 16.375 -13.196 1.00 87.31 183 ALA A N 1
ATOM 1390 C CA . ALA A 1 183 ? -5.848 15.571 -12.705 1.00 87.31 183 ALA A CA 1
ATOM 1391 C C . ALA A 1 183 ? -5.625 14.313 -13.562 1.00 87.31 183 ALA A C 1
ATOM 1393 O O . ALA A 1 183 ? -4.483 13.998 -13.894 1.00 87.31 183 ALA A O 1
ATOM 1394 N N . ALA A 1 184 ? -6.700 13.625 -13.962 1.00 87.88 184 ALA A N 1
ATOM 1395 C CA . ALA A 1 184 ? -6.625 12.450 -14.827 1.00 87.88 184 ALA A CA 1
ATOM 1396 C C . ALA A 1 184 ? -6.073 12.791 -16.219 1.00 87.88 184 ALA A C 1
ATOM 1398 O O . ALA A 1 184 ? -5.196 12.087 -16.713 1.00 87.88 184 ALA A O 1
ATOM 1399 N N . VAL A 1 185 ? -6.534 13.889 -16.830 1.00 92.81 185 VAL A N 1
ATOM 1400 C CA . VAL A 1 185 ? -6.026 14.366 -18.125 1.00 92.81 185 VAL A CA 1
ATOM 1401 C C . VAL A 1 185 ? -4.562 14.771 -18.012 1.00 92.81 185 VAL A C 1
ATOM 1403 O O . VAL A 1 185 ? -3.756 14.328 -18.822 1.00 92.81 185 VAL A O 1
ATOM 1406 N N . ALA A 1 186 ? -4.193 15.557 -16.997 1.00 89.00 186 ALA A N 1
ATOM 1407 C CA . ALA A 1 186 ? -2.810 15.977 -16.794 1.00 89.00 186 ALA A CA 1
ATOM 1408 C C . ALA A 1 186 ? -1.877 14.769 -16.634 1.00 89.00 186 ALA A C 1
ATOM 1410 O O . ALA A 1 186 ? -0.856 14.683 -17.313 1.00 89.00 186 ALA A O 1
ATOM 1411 N N . LEU A 1 187 ? -2.252 13.799 -15.795 1.00 87.38 187 LEU A N 1
ATOM 1412 C CA . LEU A 1 187 ? -1.469 12.581 -15.620 1.00 87.38 187 LEU A CA 1
ATOM 1413 C C . LEU A 1 187 ? -1.424 11.738 -16.902 1.00 87.38 187 LEU A C 1
ATOM 1415 O O . LEU A 1 187 ? -0.366 11.216 -17.242 1.00 87.38 187 LEU A O 1
ATOM 1419 N N . GLY A 1 188 ? -2.543 11.629 -17.623 1.00 86.81 188 GLY A N 1
ATOM 1420 C CA . GLY A 1 188 ? -2.624 10.919 -18.899 1.00 86.81 188 GLY A CA 1
ATOM 1421 C C . GLY A 1 188 ? -1.710 11.523 -19.964 1.00 86.81 188 GLY A C 1
ATOM 1422 O O . GLY A 1 188 ? -1.004 10.784 -20.643 1.00 86.81 188 GLY A O 1
ATOM 1423 N N . VAL A 1 189 ? -1.653 12.855 -20.056 1.00 91.62 189 VAL A N 1
ATOM 1424 C CA . VAL A 1 189 ? -0.726 13.567 -20.946 1.00 91.62 189 VAL A CA 1
ATOM 1425 C C . VAL A 1 189 ? 0.718 13.265 -20.563 1.00 91.62 189 VAL A C 1
ATOM 1427 O O . VAL A 1 189 ? 1.484 12.876 -21.436 1.00 91.62 189 VAL A O 1
ATOM 1430 N N . ILE A 1 190 ? 1.085 13.372 -19.279 1.00 87.69 190 ILE A N 1
ATOM 1431 C CA . ILE A 1 190 ? 2.459 13.080 -18.836 1.00 87.69 190 ILE A CA 1
ATOM 1432 C C . ILE A 1 190 ? 2.819 11.619 -19.132 1.00 87.69 190 ILE A C 1
ATOM 1434 O O . ILE A 1 190 ? 3.895 11.359 -19.647 1.00 87.69 190 ILE A O 1
ATOM 1438 N N . LEU A 1 191 ? 1.928 10.661 -18.857 1.00 84.56 191 LEU A N 1
ATOM 1439 C CA . LEU A 1 191 ? 2.171 9.244 -19.153 1.00 84.56 191 LEU A CA 1
ATOM 1440 C C . LEU A 1 191 ? 2.329 8.968 -20.654 1.00 84.56 191 LEU A C 1
ATOM 1442 O O . LEU A 1 191 ? 3.111 8.092 -21.019 1.00 84.56 191 LEU A O 1
ATOM 1446 N N . ALA A 1 192 ? 1.595 9.690 -21.504 1.00 87.81 192 ALA A N 1
ATOM 1447 C CA . ALA A 1 192 ? 1.669 9.549 -22.954 1.00 87.81 192 ALA A CA 1
ATOM 1448 C C . ALA A 1 192 ? 2.933 10.187 -23.552 1.00 87.81 192 ALA A C 1
ATOM 1450 O O . ALA A 1 192 ? 3.443 9.685 -24.551 1.00 87.81 192 ALA A O 1
ATOM 1451 N N . THR A 1 193 ? 3.438 11.277 -22.964 1.00 90.75 193 THR A N 1
ATOM 1452 C CA . THR A 1 193 ? 4.631 11.986 -23.457 1.00 90.75 193 THR A CA 1
ATOM 1453 C C . THR A 1 193 ? 5.930 11.456 -22.855 1.00 90.75 193 THR A C 1
ATOM 1455 O O . THR A 1 193 ? 6.911 11.284 -23.572 1.00 90.75 193 THR A O 1
ATOM 1458 N N . ASP A 1 194 ? 5.937 11.171 -21.554 1.00 85.94 194 ASP A N 1
ATOM 1459 C CA . ASP A 1 194 ? 7.044 10.569 -20.819 1.00 85.94 194 ASP A CA 1
ATOM 1460 C C . ASP A 1 194 ? 6.505 9.619 -19.746 1.00 85.94 194 ASP A C 1
ATOM 1462 O O . ASP A 1 194 ? 6.225 9.974 -18.594 1.00 85.94 194 ASP A O 1
ATOM 1466 N N . TYR A 1 195 ? 6.420 8.351 -20.130 1.00 81.00 195 TYR A N 1
ATOM 1467 C CA . TYR A 1 195 ? 5.955 7.292 -19.253 1.00 81.00 195 TYR A CA 1
ATOM 1468 C C . TYR A 1 195 ? 6.797 7.150 -17.972 1.00 81.00 195 TYR A C 1
ATOM 1470 O O . TYR A 1 195 ? 6.254 6.809 -16.918 1.00 81.00 195 TYR A O 1
ATOM 1478 N N . ALA A 1 196 ? 8.108 7.415 -18.020 1.00 79.31 196 ALA A N 1
ATOM 1479 C CA . ALA A 1 196 ? 8.969 7.298 -16.847 1.00 79.31 196 ALA A CA 1
ATOM 1480 C C . ALA A 1 196 ? 8.660 8.401 -15.828 1.00 79.31 196 ALA A C 1
ATOM 1482 O O . ALA A 1 196 ? 8.421 8.093 -14.655 1.00 79.31 196 ALA A O 1
ATOM 1483 N N . SER A 1 197 ? 8.577 9.651 -16.287 1.00 81.62 197 SER A N 1
ATOM 1484 C CA . SER A 1 197 ? 8.199 10.794 -15.450 1.00 81.62 197 SER A CA 1
ATOM 1485 C C . SER A 1 197 ? 6.763 10.679 -14.943 1.00 81.62 197 SER A C 1
ATOM 1487 O O . SER A 1 197 ? 6.514 10.874 -13.753 1.00 81.62 197 SER A O 1
ATOM 1489 N N . GLY A 1 198 ? 5.817 10.278 -15.798 1.00 82.38 198 GLY A N 1
ATOM 1490 C CA . GLY A 1 198 ? 4.419 10.063 -15.413 1.00 82.38 198 GLY A CA 1
ATOM 1491 C C . GLY A 1 198 ? 4.270 8.998 -14.333 1.00 82.38 198 GLY A C 1
ATOM 1492 O O . GLY A 1 198 ? 3.570 9.212 -13.340 1.00 82.38 198 GLY A O 1
ATOM 1493 N N . ARG A 1 199 ? 4.998 7.881 -14.462 1.00 82.12 199 ARG A N 1
ATOM 1494 C CA . ARG A 1 199 ? 5.052 6.843 -13.426 1.00 82.12 199 ARG A CA 1
ATOM 1495 C C . ARG A 1 199 ? 5.652 7.377 -12.125 1.00 82.12 199 ARG A C 1
ATOM 1497 O O . ARG A 1 199 ? 5.132 7.055 -11.061 1.00 82.12 199 ARG A O 1
ATOM 1504 N N . GLY A 1 200 ? 6.717 8.178 -12.198 1.00 81.88 200 GLY A N 1
ATOM 1505 C CA . GLY A 1 200 ? 7.344 8.802 -11.030 1.00 81.88 200 GLY A CA 1
ATOM 1506 C C . GLY A 1 200 ? 6.379 9.718 -10.276 1.00 81.88 200 GLY A C 1
ATOM 1507 O O . GLY A 1 200 ? 6.160 9.531 -9.083 1.00 81.88 200 GLY A O 1
ATOM 1508 N N . VAL A 1 201 ? 5.718 10.637 -10.986 1.00 83.75 201 VAL A N 1
ATOM 1509 C CA . VAL A 1 201 ? 4.718 11.552 -10.410 1.00 83.75 201 VAL A CA 1
ATOM 1510 C C . VAL A 1 201 ? 3.554 10.780 -9.793 1.00 83.75 201 VAL A C 1
ATOM 1512 O O . VAL A 1 201 ? 3.182 11.038 -8.647 1.00 83.75 201 VAL A O 1
ATOM 1515 N N . TYR A 1 202 ? 3.010 9.796 -10.514 1.00 83.56 202 TYR A N 1
ATOM 1516 C CA . TYR A 1 202 ? 1.950 8.936 -9.995 1.00 83.56 202 TYR A CA 1
ATOM 1517 C C . TYR A 1 202 ? 2.385 8.211 -8.716 1.00 83.56 202 TYR A C 1
ATOM 1519 O O . TYR A 1 202 ? 1.680 8.260 -7.708 1.00 83.56 202 TYR A O 1
ATOM 1527 N N . ALA A 1 203 ? 3.565 7.585 -8.724 1.00 81.50 203 ALA A N 1
ATOM 1528 C CA . ALA A 1 203 ? 4.093 6.862 -7.574 1.00 81.50 203 ALA A CA 1
ATOM 1529 C C . ALA A 1 203 ? 4.343 7.787 -6.372 1.00 81.50 203 ALA A C 1
ATOM 1531 O O . ALA A 1 203 ? 4.052 7.397 -5.240 1.00 81.50 203 ALA A O 1
ATOM 1532 N N . SER A 1 204 ? 4.834 9.009 -6.593 1.00 85.12 204 SER A N 1
ATOM 1533 C CA . SER A 1 204 ? 5.018 10.011 -5.540 1.00 85.12 204 SER A CA 1
ATOM 1534 C C . SER A 1 204 ? 3.690 10.444 -4.926 1.00 85.12 204 SER A C 1
ATOM 1536 O O . SER A 1 204 ? 3.584 10.476 -3.702 1.00 85.12 204 SER A O 1
ATOM 1538 N N . LEU A 1 205 ? 2.658 10.702 -5.734 1.00 84.62 205 LEU A N 1
ATOM 1539 C CA . LEU A 1 205 ? 1.321 11.040 -5.232 1.00 84.62 205 LEU A CA 1
ATOM 1540 C C . LEU A 1 205 ? 0.673 9.864 -4.485 1.00 84.62 205 LEU A C 1
ATOM 1542 O O . LEU A 1 205 ? 0.107 10.055 -3.409 1.00 84.62 205 LEU A O 1
ATOM 1546 N N . ALA A 1 206 ? 0.819 8.641 -4.999 1.00 83.56 206 ALA A N 1
ATOM 1547 C CA . ALA A 1 206 ? 0.295 7.430 -4.367 1.00 83.56 206 ALA A CA 1
ATOM 1548 C C . ALA A 1 206 ? 0.892 7.170 -2.968 1.00 83.56 206 ALA A C 1
ATOM 1550 O O . ALA A 1 206 ? 0.234 6.567 -2.121 1.00 83.56 206 ALA A O 1
ATOM 1551 N N . THR A 1 207 ? 2.100 7.680 -2.691 1.00 82.81 207 THR A N 1
ATOM 1552 C CA . THR A 1 207 ? 2.766 7.612 -1.374 1.00 82.81 207 THR A CA 1
ATOM 1553 C C . THR A 1 207 ? 1.890 8.126 -0.243 1.00 82.81 207 THR A C 1
ATOM 1555 O O . THR A 1 207 ? 1.893 7.549 0.842 1.00 82.81 207 THR A O 1
ATOM 1558 N N . TYR A 1 208 ? 1.138 9.203 -0.484 1.00 83.06 208 TYR A N 1
ATOM 1559 C CA . TYR A 1 208 ? 0.316 9.814 0.555 1.00 83.06 208 TYR A CA 1
ATOM 1560 C C . TYR A 1 208 ? -0.751 8.860 1.062 1.00 83.06 208 TYR A C 1
ATOM 1562 O O . TYR A 1 208 ? -0.972 8.781 2.264 1.00 83.06 208 TYR A O 1
ATOM 1570 N N . HIS A 1 209 ? -1.369 8.109 0.156 1.00 82.19 209 HIS A N 1
ATOM 1571 C CA . HIS A 1 209 ? -2.328 7.078 0.518 1.00 82.19 209 HIS A CA 1
ATOM 1572 C C . HIS A 1 209 ? -1.618 5.881 1.155 1.00 82.19 209 HIS A C 1
ATOM 1574 O O . HIS A 1 209 ? -1.908 5.527 2.296 1.00 82.19 209 HIS A O 1
ATOM 1580 N N . ALA A 1 210 ? -0.611 5.332 0.471 1.00 81.69 210 ALA A N 1
ATOM 1581 C CA . ALA A 1 210 ? 0.069 4.116 0.909 1.00 81.69 210 ALA A CA 1
ATOM 1582 C C . ALA A 1 210 ? 0.685 4.232 2.310 1.00 81.69 210 ALA A C 1
ATOM 1584 O O . ALA A 1 210 ? 0.512 3.341 3.135 1.00 81.69 210 ALA A O 1
ATOM 1585 N N . TYR A 1 211 ? 1.355 5.344 2.620 1.00 82.06 211 TYR A N 1
ATOM 1586 C CA . TYR A 1 211 ? 2.013 5.528 3.916 1.00 82.06 211 TYR A CA 1
ATOM 1587 C C . TYR A 1 211 ? 1.114 6.119 5.004 1.00 82.06 211 TYR A C 1
ATOM 1589 O O . TYR A 1 211 ? 1.503 6.098 6.171 1.00 82.06 211 TYR A O 1
ATOM 1597 N N . LEU A 1 212 ? -0.080 6.619 4.667 1.00 82.75 212 LEU A N 1
ATOM 1598 C CA . LEU A 1 212 ? -1.069 7.038 5.665 1.00 82.75 212 LEU A CA 1
ATOM 1599 C C . LEU A 1 212 ? -1.847 5.846 6.231 1.00 82.75 212 LEU A C 1
ATOM 1601 O O . LEU A 1 212 ? -2.201 5.853 7.411 1.00 82.75 212 LEU A O 1
ATOM 1605 N N . GLU A 1 213 ? -2.087 4.817 5.420 1.00 82.81 213 GLU A N 1
ATOM 1606 C CA . GLU A 1 213 ? -2.823 3.630 5.852 1.00 82.81 213 GLU A CA 1
ATOM 1607 C C . GLU A 1 213 ? -2.129 2.883 7.003 1.00 82.81 213 GLU A C 1
ATOM 1609 O O . GLU A 1 213 ? -2.805 2.463 7.941 1.00 82.81 213 GLU A O 1
ATOM 1614 N N . PHE A 1 214 ? -0.796 2.749 6.989 1.00 79.81 214 PHE A N 1
ATOM 1615 C CA . PHE A 1 214 ? -0.083 1.991 8.028 1.00 79.81 214 PHE A CA 1
ATOM 1616 C C . PHE A 1 214 ? -0.200 2.603 9.433 1.00 79.81 214 PHE A C 1
ATOM 1618 O O . PHE A 1 214 ? -0.510 1.863 10.369 1.00 79.81 214 PHE A O 1
ATOM 1625 N N . PRO A 1 215 ? -0.011 3.923 9.638 1.00 77.88 215 PRO A N 1
ATOM 1626 C CA . PRO A 1 215 ? -0.325 4.556 10.912 1.00 77.88 215 PRO A CA 1
ATOM 1627 C C . PRO A 1 215 ? -1.761 4.304 11.362 1.00 77.88 215 PRO A C 1
ATOM 1629 O O . PRO A 1 215 ? -1.965 3.937 12.513 1.00 77.88 215 PRO A O 1
ATOM 1632 N N . VAL A 1 216 ? -2.749 4.461 10.474 1.00 80.06 216 VAL A N 1
ATOM 1633 C CA . VAL A 1 216 ? -4.167 4.242 10.814 1.00 80.06 216 VAL A CA 1
ATOM 1634 C C . VAL A 1 216 ? -4.416 2.788 11.220 1.00 80.06 216 VAL A C 1
ATOM 1636 O O . VAL A 1 216 ? -5.120 2.523 12.190 1.00 80.06 216 VAL A O 1
ATOM 1639 N N . LEU A 1 217 ? -3.789 1.836 10.535 1.00 80.06 217 LEU A N 1
ATOM 1640 C CA . LEU A 1 217 ? -3.861 0.422 10.879 1.00 80.06 217 LEU A CA 1
ATOM 1641 C C . LEU A 1 217 ? -3.289 0.143 12.277 1.00 80.06 217 LEU A C 1
ATOM 1643 O O . LEU A 1 217 ? -3.942 -0.503 13.096 1.00 80.06 217 LEU A O 1
ATOM 1647 N N . LEU A 1 218 ? -2.088 0.651 12.573 1.00 78.50 218 LEU A N 1
ATOM 1648 C CA . LEU A 1 218 ? -1.439 0.457 13.872 1.00 78.50 218 LEU A CA 1
ATOM 1649 C C . LEU A 1 218 ? -2.275 1.046 15.013 1.00 78.50 218 LEU A C 1
ATOM 1651 O O . LEU A 1 218 ? -2.431 0.411 16.057 1.00 78.50 218 LEU A O 1
ATOM 1655 N N . THR A 1 219 ? -2.851 2.235 14.825 1.00 77.06 219 THR A N 1
ATOM 1656 C CA . THR A 1 219 ? -3.699 2.843 15.856 1.00 77.06 219 THR A CA 1
ATOM 1657 C C . THR A 1 219 ? -4.969 2.037 16.105 1.00 77.06 219 THR A C 1
ATOM 1659 O O . THR A 1 219 ? -5.336 1.874 17.270 1.00 77.06 219 THR A O 1
ATOM 1662 N N . LEU A 1 220 ? -5.604 1.477 15.068 1.00 76.19 220 LEU A N 1
ATOM 1663 C CA . LEU A 1 220 ? -6.755 0.582 15.230 1.00 76.19 220 LEU A CA 1
ATOM 1664 C C . LEU A 1 220 ? -6.378 -0.693 15.991 1.00 76.19 220 LEU A C 1
ATOM 1666 O O . LEU A 1 220 ? -7.007 -1.000 17.003 1.00 76.19 220 LEU A O 1
ATOM 1670 N N . LEU A 1 221 ? -5.319 -1.388 15.564 1.00 77.50 221 LEU A N 1
ATOM 1671 C CA . LEU A 1 221 ? -4.881 -2.648 16.177 1.00 77.50 221 LEU A CA 1
ATOM 1672 C C . LEU A 1 221 ? -4.580 -2.491 17.675 1.00 77.50 221 LEU A C 1
ATOM 1674 O O . LEU A 1 221 ? -4.991 -3.317 18.490 1.00 77.50 221 LEU A O 1
ATOM 1678 N N . PHE A 1 222 ? -3.908 -1.407 18.064 1.00 75.12 222 PHE A N 1
ATOM 1679 C CA . PHE A 1 222 ? -3.587 -1.153 19.470 1.00 75.12 222 PHE A CA 1
ATOM 1680 C C . PHE A 1 222 ? -4.752 -0.557 20.272 1.00 75.12 222 PHE A C 1
ATOM 1682 O O . PHE A 1 222 ? -4.788 -0.717 21.494 1.00 75.12 222 PHE A O 1
ATOM 1689 N N . SER A 1 223 ? -5.724 0.087 19.620 1.00 66.62 223 SER A N 1
ATOM 1690 C CA . SER A 1 223 ? -6.945 0.559 20.288 1.00 66.62 223 SER A CA 1
ATOM 1691 C C . SER A 1 223 ? -7.900 -0.590 20.612 1.00 66.62 223 SER A C 1
ATOM 1693 O O . SER A 1 223 ? -8.513 -0.573 21.676 1.00 66.62 223 SER A O 1
ATOM 1695 N N . LEU A 1 224 ? -7.971 -1.625 19.766 1.00 58.03 224 LEU A N 1
ATOM 1696 C CA . LEU A 1 224 ? -8.753 -2.838 20.040 1.00 58.03 224 LEU A CA 1
ATOM 1697 C C . LEU A 1 224 ? -8.276 -3.562 21.311 1.00 58.03 224 LEU A C 1
ATOM 1699 O O . LEU A 1 224 ? -9.093 -4.080 22.066 1.00 58.03 224 LEU A O 1
ATOM 1703 N N . GLN A 1 225 ? -6.973 -3.518 21.610 1.00 56.88 225 GLN A N 1
ATOM 1704 C CA . GLN A 1 225 ? -6.423 -4.085 22.848 1.00 56.88 225 GLN A CA 1
ATOM 1705 C C . GLN A 1 225 ? -6.840 -3.323 24.117 1.00 56.88 225 GLN A C 1
ATOM 1707 O O . GLN A 1 225 ? -6.911 -3.935 25.176 1.00 56.88 225 GLN A O 1
ATOM 1712 N N . LYS A 1 226 ? -7.133 -2.015 24.038 1.00 53.84 226 LYS A N 1
ATOM 1713 C CA . LYS A 1 226 ? -7.600 -1.230 25.200 1.00 53.84 226 LYS A CA 1
ATOM 1714 C C . LYS A 1 226 ? -9.038 -1.555 25.611 1.00 53.84 226 LYS A C 1
ATOM 1716 O O . LYS A 1 226 ? -9.412 -1.258 26.734 1.00 53.84 226 LYS A O 1
ATOM 1721 N N . GLY A 1 227 ? -9.846 -2.117 24.711 1.00 47.41 227 GLY A N 1
ATOM 1722 C CA . GLY A 1 227 ? -11.243 -2.470 24.985 1.00 47.41 227 GLY A CA 1
ATOM 1723 C C . GLY A 1 227 ? -11.441 -3.861 25.595 1.00 47.41 227 GLY A C 1
ATOM 1724 O O . GLY A 1 227 ? -12.584 -4.252 25.811 1.00 47.41 227 GLY A O 1
ATOM 1725 N N . GLN A 1 228 ? -10.361 -4.619 25.821 1.00 42.00 228 GLN A N 1
ATOM 1726 C CA . GLN A 1 228 ? -10.398 -5.990 26.351 1.00 42.00 228 GLN A CA 1
ATOM 1727 C C . GLN A 1 228 ? -9.585 -6.182 27.646 1.00 42.00 228 GLN A C 1
ATOM 1729 O O . GLN A 1 228 ? -9.397 -7.318 28.077 1.00 42.00 228 GLN A O 1
ATOM 1734 N N . SER A 1 229 ? -9.107 -5.096 28.262 1.00 39.31 229 SER A N 1
ATOM 1735 C CA . SER A 1 229 ? -8.439 -5.081 29.575 1.00 39.31 229 SER A CA 1
ATOM 1736 C C . SER A 1 229 ? -9.258 -4.291 30.578 1.00 39.31 229 SER A C 1
ATOM 1738 O O . SER A 1 229 ? -9.340 -4.728 31.741 1.00 39.31 229 SER A O 1
#

Foldseek 3Di:
DLVVLLLQLLVCLVVVPLLSNLVSLLVLLLVLLCVLCPPVVVSNVVVVVVSVVVSVVCNVPVLVVVLVLLLVLLLLLLVVVPVLDPDPVSVVVSCCLNPVVLVCLQVPVCVVVLPPPDDPPQDPSLCVPDDDSNSSSSSVNSVSSNVVSCCSPVPVCCVSPVVPPDPPVQCDDVNVVVVVVVVVVVLVVCCVVPVVVSVSNVVSVCSVVSSVSSSVSSNVVSVVVVVVD

Sequence (229 aa):
MLVALITGIAVCRLIPTRTGEILLGYAVLAAATVWALRGRWIALGATMSVLAVATAASLTWPVHHFVVFTHLHNIVPLVFL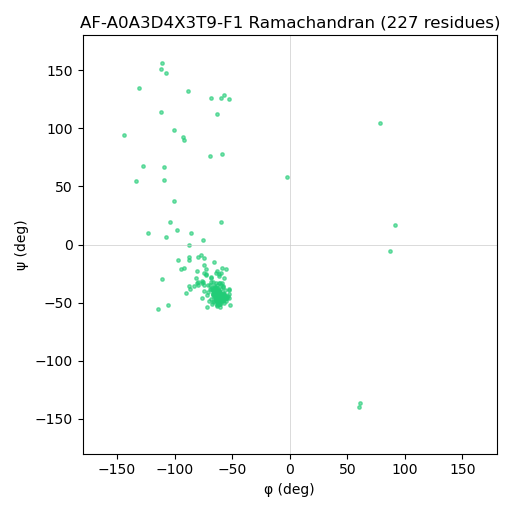WEWTRSAATRAVTVGWVLVIPAALLLGFADALLRTDGPAALSPAATTLLEGTMATRFLAVFAFLQTMHYVVWVWLFPRYAPSAGARVPALKGWRAWGLGAAAAVALGVILATDYASGRGVYASLATYHAYLEFPVLLTLLFSLQKGQS

Radius of gyration: 19.31 Å; Cα contacts (8 Å, |Δi|>4): 172; chains: 1; bounding box: 41×46×55 Å